Protein AF-0000000083254881 (afdb_homodimer)

Structure (mmCIF, N/CA/C/O backbone):
data_AF-0000000083254881-model_v1
#
loop_
_entity.id
_entity.type
_entity.pdbx_description
1 polymer 'Uncharacterized protein'
#
loop_
_atom_site.group_PDB
_atom_site.id
_atom_site.type_symbol
_atom_site.label_atom_id
_atom_site.label_alt_id
_atom_site.label_comp_id
_atom_site.label_asym_id
_atom_site.label_entity_id
_atom_site.label_seq_id
_atom_site.pdbx_PDB_ins_code
_atom_site.Cartn_x
_atom_site.Cartn_y
_atom_site.Cartn_z
_atom_site.occupancy
_atom_site.B_iso_or_equiv
_atom_site.auth_seq_id
_atom_site.auth_comp_id
_atom_site.auth_asym_id
_atom_s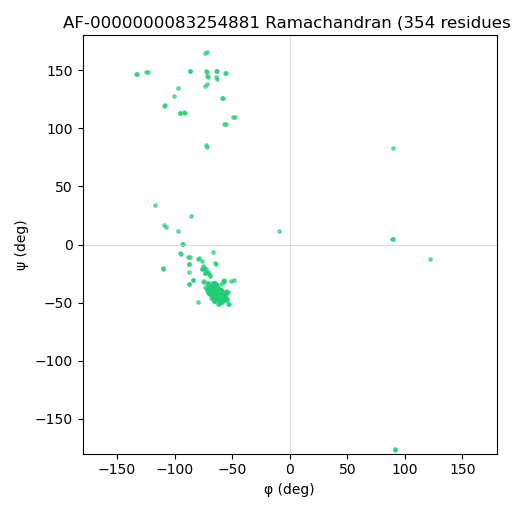ite.auth_atom_id
_atom_site.pdbx_PDB_model_num
ATOM 1 N N . MET A 1 1 ? -9.578 59.781 25.141 1 69.12 1 MET A N 1
ATOM 2 C CA . MET A 1 1 ? -9.172 58.781 26.141 1 69.12 1 MET A CA 1
ATOM 3 C C . MET A 1 1 ? -9.992 57.5 26 1 69.12 1 MET A C 1
ATOM 5 O O . MET A 1 1 ? -9.438 56.406 26 1 69.12 1 MET A O 1
ATOM 9 N N . LEU A 1 2 ? -11.266 57.531 25.703 1 78.88 2 LEU A N 1
ATOM 10 C CA . LEU A 1 2 ? -12.164 56.406 25.578 1 78.88 2 LEU A CA 1
ATOM 11 C C . LEU A 1 2 ? -11.867 55.594 24.312 1 78.88 2 LEU A C 1
ATOM 13 O O . LEU A 1 2 ? -11.828 54.375 24.344 1 78.88 2 LEU A O 1
ATOM 17 N N . VAL A 1 3 ? -11.539 56.344 23.328 1 82.06 3 VAL A N 1
ATOM 18 C CA . VAL A 1 3 ? -11.273 55.719 22.047 1 82.06 3 VAL A CA 1
ATOM 19 C C . VAL A 1 3 ? -9.984 54.906 22.125 1 82.06 3 VAL A C 1
ATOM 21 O O . VAL A 1 3 ? -9.922 53.75 21.641 1 82.06 3 VAL A O 1
ATOM 24 N N . LYS A 1 4 ? -9.141 55.438 22.844 1 81.81 4 LYS A N 1
ATOM 25 C CA . LYS A 1 4 ? -7.863 54.75 22.969 1 81.81 4 LYS A CA 1
ATOM 26 C C . LYS A 1 4 ? -8.023 53.469 23.781 1 81.81 4 LYS A C 1
ATOM 28 O O . LYS A 1 4 ? -7.43 52.438 23.438 1 81.81 4 LYS A O 1
ATOM 33 N N . LYS A 1 5 ? -8.836 53.469 24.781 1 85.38 5 LYS A N 1
ATOM 34 C CA . LYS A 1 5 ? -9.094 52.312 25.594 1 85.38 5 LYS A CA 1
ATOM 35 C C . LYS A 1 5 ? -9.828 51.219 24.797 1 85.38 5 LYS A C 1
ATOM 37 O O . LYS A 1 5 ? -9.547 50.031 24.938 1 85.38 5 LYS A O 1
ATOM 42 N N . GLN A 1 6 ? -10.641 51.625 23.969 1 87.25 6 GLN A N 1
ATOM 43 C CA . GLN A 1 6 ? -11.406 50.688 23.156 1 87.25 6 GLN A CA 1
ATOM 44 C C . GLN A 1 6 ? -10.508 49.969 22.141 1 87.25 6 GLN A C 1
ATOM 46 O O . GLN A 1 6 ? -10.648 48.75 21.922 1 87.25 6 GLN A O 1
ATOM 51 N N . VAL A 1 7 ? -9.648 50.719 21.625 1 83.62 7 VAL A N 1
ATOM 52 C CA . VAL A 1 7 ? -8.711 50.156 20.656 1 83.62 7 VAL A CA 1
ATOM 53 C C . VAL A 1 7 ? -7.824 49.125 21.359 1 83.62 7 VAL A C 1
ATOM 55 O O . VAL A 1 7 ? -7.539 48.062 20.797 1 83.62 7 VAL A O 1
ATOM 58 N N . GLN A 1 8 ? -7.426 49.375 22.562 1 84.25 8 GLN A N 1
ATOM 59 C CA . GLN A 1 8 ? -6.586 48.438 23.328 1 84.25 8 GLN A CA 1
ATOM 60 C C . GLN A 1 8 ? -7.336 47.156 23.656 1 84.25 8 GLN A C 1
ATOM 62 O O . GLN A 1 8 ? -6.773 46.062 23.562 1 84.25 8 GLN A O 1
ATOM 67 N N . ILE A 1 9 ? -8.516 47.344 24.031 1 88.25 9 ILE A N 1
ATOM 68 C CA . ILE A 1 9 ? -9.344 46.188 24.328 1 88.25 9 ILE A CA 1
ATOM 69 C C . ILE A 1 9 ? -9.516 45.312 23.078 1 88.25 9 ILE A C 1
ATOM 71 O O . ILE A 1 9 ? -9.414 44.094 23.125 1 88.25 9 ILE A O 1
ATOM 75 N N . LEU A 1 10 ? -9.75 45.938 21.969 1 87.88 10 LEU A N 1
ATOM 76 C CA . LEU A 1 10 ? -9.914 45.25 20.703 1 87.88 10 LEU A CA 1
ATOM 77 C C . LEU A 1 10 ? -8.641 44.5 20.328 1 87.88 10 LEU A C 1
ATOM 79 O O . LEU A 1 10 ? -8.695 43.375 19.859 1 87.88 10 LEU A O 1
ATOM 83 N N . LEU A 1 11 ? -7.527 45.125 20.562 1 86.44 11 LEU A N 1
ATOM 84 C CA . LEU A 1 11 ? -6.242 44.5 20.234 1 86.44 11 LEU A CA 1
ATOM 85 C C . LEU A 1 11 ? -6.016 43.281 21.094 1 86.44 11 LEU A C 1
ATOM 87 O O . LEU A 1 11 ? -5.512 42.25 20.594 1 86.44 11 LEU A O 1
ATOM 91 N N . VAL A 1 12 ? -6.422 43.375 22.312 1 86.94 12 VAL A N 1
ATOM 92 C CA . VAL A 1 12 ? -6.242 42.219 23.219 1 86.94 12 VAL A CA 1
ATOM 93 C C . VAL A 1 12 ? -7.137 41.062 22.781 1 86.94 12 VAL A C 1
ATOM 95 O O . VAL A 1 12 ? -6.723 39.906 22.812 1 86.94 12 VAL A O 1
ATOM 98 N N . ILE A 1 13 ? -8.266 41.406 22.344 1 88.62 13 ILE A N 1
ATOM 99 C CA . ILE A 1 13 ? -9.203 40.375 21.891 1 88.62 13 ILE A CA 1
ATOM 100 C C . ILE A 1 13 ? -8.672 39.719 20.609 1 88.62 13 ILE A C 1
ATOM 102 O O . ILE A 1 13 ? -8.656 38.5 20.516 1 88.62 13 ILE A O 1
ATOM 106 N N . VAL A 1 14 ? -8.227 40.531 19.703 1 87.5 14 VAL A N 1
ATOM 107 C CA . VAL A 1 14 ? -7.703 40.031 18.453 1 87.5 14 VAL A CA 1
ATOM 108 C C . VAL A 1 14 ? -6.469 39.156 18.719 1 87.5 14 VAL A C 1
ATOM 110 O O . VAL A 1 14 ? -6.297 38.125 18.109 1 87.5 14 VAL A O 1
ATOM 113 N N . LEU A 1 15 ? -5.703 39.594 19.656 1 88.06 15 LEU A N 1
ATOM 114 C CA . LEU A 1 15 ? -4.516 38.844 20.016 1 88.06 15 LEU A CA 1
ATOM 115 C C . LEU A 1 15 ? -4.902 37.5 20.625 1 88.06 15 LEU A C 1
ATOM 117 O O . LEU A 1 15 ? -4.328 36.438 20.266 1 88.06 15 LEU A O 1
ATOM 121 N N . SER A 1 16 ? -5.855 37.469 21.469 1 88.62 16 SER A N 1
ATOM 122 C CA . SER A 1 16 ? -6.293 36.25 22.125 1 88.62 16 SER A CA 1
ATOM 123 C C . SER A 1 16 ? -6.848 35.25 21.109 1 88.62 16 SER A C 1
ATOM 125 O O . SER A 1 16 ? -6.543 34.062 21.156 1 88.62 16 SER A O 1
ATOM 127 N N . VAL A 1 17 ? -7.617 35.75 20.203 1 88.12 17 VAL A N 1
ATOM 128 C CA . VAL A 1 17 ? -8.203 34.906 19.172 1 88.12 17 VAL A CA 1
ATOM 129 C C . VAL A 1 17 ? -7.098 34.344 18.266 1 88.12 17 VAL A C 1
ATOM 131 O O . VAL A 1 17 ? -7.098 33.156 17.938 1 88.12 17 VAL A O 1
ATOM 134 N N . SER A 1 18 ? -6.156 35.156 17.938 1 85.62 18 SER A N 1
ATOM 135 C CA . SER A 1 18 ? -5.051 34.719 17.078 1 85.62 18 SER A CA 1
ATOM 136 C C . SER A 1 18 ? -4.215 33.625 17.766 1 85.62 18 SER A C 1
ATOM 138 O O . SER A 1 18 ? -3.84 32.656 17.125 1 85.62 18 SER A O 1
ATOM 140 N N . VAL A 1 19 ? -4.02 33.875 19.016 1 85.81 19 VAL A N 1
ATOM 141 C CA . VAL A 1 19 ? -3.26 32.906 19.781 1 85.81 19 VAL A CA 1
ATOM 142 C C . VAL A 1 19 ? -4.039 31.578 19.844 1 85.81 19 VAL A C 1
ATOM 144 O O . VAL A 1 19 ? -3.465 30.5 19.703 1 85.81 19 VAL A O 1
ATOM 147 N N . GLY A 1 20 ? -5.305 31.688 20.047 1 89 20 GLY A N 1
ATOM 148 C CA . GLY A 1 20 ? -6.152 30.5 20.078 1 89 20 GLY A CA 1
ATOM 149 C C . GLY A 1 20 ? -6.129 29.734 18.766 1 89 20 GLY A C 1
ATOM 150 O O . GLY A 1 20 ? -6.008 28.5 18.766 1 89 20 GLY A O 1
ATOM 151 N N . ILE A 1 21 ? -6.176 30.422 17.625 1 89.06 21 ILE A N 1
ATOM 152 C CA . ILE A 1 21 ? -6.141 29.812 16.312 1 89.06 21 ILE A CA 1
ATOM 153 C C . ILE A 1 21 ? -4.785 29.141 16.078 1 89.06 21 ILE A C 1
ATOM 155 O O . ILE A 1 21 ? -4.711 28.031 15.555 1 89.06 21 ILE A O 1
ATOM 159 N N . CYS A 1 22 ? -3.734 29.781 16.562 1 87.69 22 CYS A N 1
ATOM 160 C CA . CYS A 1 22 ? -2.383 29.25 16.438 1 87.69 22 CYS A CA 1
ATOM 161 C C . CYS A 1 22 ? -2.23 27.938 17.188 1 87.69 22 CYS A C 1
ATOM 163 O O . CYS A 1 22 ? -1.698 26.953 16.656 1 87.69 22 CYS A O 1
ATOM 165 N N . ILE A 1 23 ? -2.74 27.953 18.344 1 89.5 23 ILE A N 1
ATOM 166 C CA . ILE A 1 23 ? -2.656 26.75 19.172 1 89.5 23 ILE A CA 1
ATOM 167 C C . ILE A 1 23 ? -3.459 25.625 18.531 1 89.5 23 ILE A C 1
ATOM 169 O O . ILE A 1 23 ? -2.984 24.484 18.438 1 89.5 23 ILE A O 1
ATOM 173 N N . TRP A 1 24 ? -4.621 25.969 18.016 1 92 24 TRP A N 1
ATOM 174 C CA . TRP A 1 24 ? -5.5 24.969 17.406 1 92 24 TRP A CA 1
ATOM 175 C C . TRP A 1 24 ? -4.871 24.391 16.141 1 92 24 TRP A C 1
ATOM 177 O O . TRP A 1 24 ? -4.852 23.188 15.945 1 92 24 TRP A O 1
ATOM 187 N N . GLN A 1 25 ? -4.301 25.234 15.352 1 90.88 25 GLN A N 1
ATOM 188 C CA . GLN A 1 25 ? -3.643 24.797 14.125 1 90.88 25 GLN A CA 1
ATOM 189 C C . GLN A 1 25 ? -2.404 23.953 14.438 1 90.88 25 GLN A C 1
ATOM 191 O O . GLN A 1 25 ? -2.121 22.984 13.742 1 90.88 25 GLN A O 1
ATOM 196 N N . GLY A 1 26 ? -1.739 24.375 15.445 1 89.75 26 GLY A N 1
ATOM 197 C CA . GLY A 1 26 ? -0.59 23.594 15.875 1 89.75 26 GLY A CA 1
ATOM 198 C C . GLY A 1 26 ? -0.957 22.188 16.328 1 89.75 26 GLY A C 1
ATOM 199 O O . GLY A 1 26 ? -0.281 21.234 15.969 1 89.75 26 GLY A O 1
ATOM 200 N N . TYR A 1 27 ? -2.053 22.172 17 1 92.25 27 TYR A N 1
ATOM 201 C CA . TYR A 1 27 ? -2.547 20.875 17.453 1 92.25 27 TYR A CA 1
ATOM 202 C C . TYR A 1 27 ? -2.959 20 16.266 1 92.25 27 TYR A C 1
ATOM 204 O O . TYR A 1 27 ? -2.613 18.828 16.219 1 92.25 27 TYR A O 1
ATOM 212 N N . GLN A 1 28 ? -3.703 20.562 15.32 1 92.12 28 GLN A N 1
ATOM 213 C CA . GLN A 1 28 ? -4.148 19.828 14.148 1 92.12 28 GLN A CA 1
ATOM 214 C C . GLN A 1 28 ? -2.959 19.297 13.344 1 92.12 28 GLN A C 1
ATOM 216 O O . GLN A 1 28 ? -2.975 18.172 12.859 1 92.12 28 GLN A O 1
ATOM 221 N N . LEU A 1 29 ? -1.986 20.062 13.219 1 91.75 29 LEU A N 1
ATOM 222 C CA . LEU A 1 29 ? -0.797 19.688 12.461 1 91.75 29 LEU A CA 1
ATOM 223 C C . LEU A 1 29 ? -0.068 18.531 13.125 1 91.75 29 LEU A C 1
ATOM 225 O O . LEU A 1 29 ? 0.287 17.547 12.469 1 91.75 29 LEU A O 1
ATOM 229 N N . ARG A 1 30 ? 0.084 18.656 14.438 1 92.88 30 ARG A N 1
ATOM 230 C CA . ARG A 1 30 ? 0.774 17.594 15.172 1 92.88 30 ARG A CA 1
ATOM 231 C C . ARG A 1 30 ? -0.027 16.297 15.148 1 92.88 30 ARG A C 1
ATOM 233 O O . ARG A 1 30 ? 0.543 15.211 15.016 1 92.88 30 ARG A O 1
ATOM 240 N N . ALA A 1 31 ? -1.297 16.422 15.242 1 92.44 31 ALA A N 1
ATOM 241 C CA . ALA A 1 31 ? -2.162 15.25 15.195 1 92.44 31 ALA A CA 1
ATOM 242 C C . ALA A 1 31 ? -2.08 14.555 13.836 1 92.44 31 ALA A C 1
ATOM 244 O O . ALA A 1 31 ? -1.998 13.328 13.766 1 92.44 31 ALA A O 1
ATOM 245 N N . LYS A 1 32 ? -2.096 15.305 12.852 1 92.88 32 LYS A N 1
ATOM 246 C CA . LYS A 1 32 ? -1.994 14.766 11.5 1 92.88 32 LYS A CA 1
ATOM 247 C C . LYS A 1 32 ? -0.641 14.094 11.281 1 92.88 32 LYS A C 1
ATOM 249 O O . LYS A 1 32 ? -0.568 13.008 10.695 1 92.88 32 LYS A O 1
ATOM 254 N N . GLU A 1 33 ? 0.381 14.68 11.742 1 92.25 33 GLU A N 1
ATOM 255 C CA . GLU A 1 33 ? 1.724 14.125 11.609 1 92.25 33 GLU A CA 1
ATOM 256 C C . GLU A 1 33 ? 1.845 12.797 12.359 1 92.25 33 GLU A C 1
ATOM 258 O O . GLU A 1 33 ? 2.482 11.859 11.867 1 92.25 33 GLU A O 1
ATOM 263 N N . LYS A 1 34 ? 1.25 12.805 13.484 1 92.56 34 LYS A N 1
ATOM 264 C CA . LYS A 1 34 ? 1.268 11.562 14.258 1 92.56 34 LYS A CA 1
ATOM 265 C C . LYS A 1 34 ? 0.556 10.438 13.516 1 92.56 34 LYS A C 1
ATOM 267 O O . LYS A 1 34 ? 1.053 9.312 13.461 1 92.56 34 LYS A O 1
ATOM 272 N N . LYS A 1 35 ? -0.574 10.742 12.953 1 92.69 35 LYS A N 1
ATOM 273 C CA . LYS A 1 35 ? -1.315 9.734 12.188 1 92.69 35 LYS A CA 1
ATOM 274 C C . LYS A 1 35 ? -0.521 9.273 10.977 1 92.69 35 LYS A C 1
ATOM 276 O O . LYS A 1 35 ? -0.489 8.078 10.672 1 92.69 35 LYS A O 1
ATOM 281 N N . ILE A 1 36 ? 0.068 10.188 10.328 1 94.25 36 ILE A N 1
ATOM 282 C CA . ILE A 1 36 ? 0.875 9.875 9.156 1 94.25 36 ILE A CA 1
ATOM 283 C C . ILE A 1 36 ? 2.041 8.977 9.555 1 94.25 36 ILE A C 1
ATOM 285 O O . ILE A 1 36 ? 2.326 7.98 8.875 1 94.25 36 ILE A O 1
ATOM 289 N N . SER A 1 37 ? 2.701 9.367 10.617 1 92.94 37 SER A N 1
ATOM 290 C CA . SER A 1 37 ? 3.834 8.578 11.094 1 92.94 37 SER A CA 1
ATOM 291 C C . SER A 1 37 ? 3.408 7.16 11.453 1 92.94 37 SER A C 1
ATOM 293 O O . SER A 1 37 ? 4.094 6.195 11.102 1 92.94 37 SER A O 1
ATOM 295 N N . GLN A 1 38 ? 2.359 7.008 12.094 1 92.06 38 GLN A N 1
ATOM 296 C CA . GLN A 1 38 ? 1.846 5.695 12.469 1 92.06 38 GLN A CA 1
ATOM 297 C C . GLN A 1 38 ? 1.484 4.871 11.234 1 92.06 38 GLN A C 1
ATOM 299 O O . GLN A 1 38 ? 1.823 3.691 11.148 1 92.06 38 GLN A O 1
ATOM 304 N N . TYR A 1 39 ? 0.806 5.488 10.32 1 94.62 39 TYR A N 1
ATOM 305 C CA . TYR A 1 39 ? 0.421 4.828 9.078 1 94.62 39 TYR A CA 1
ATOM 306 C C . TYR A 1 39 ? 1.647 4.344 8.312 1 94.62 39 TYR A C 1
ATOM 308 O O . TYR A 1 39 ? 1.7 3.191 7.875 1 94.62 39 TYR A O 1
ATOM 316 N N . THR A 1 40 ? 2.584 5.215 8.156 1 94.56 40 THR A N 1
ATOM 317 C CA . THR A 1 40 ? 3.781 4.875 7.398 1 94.56 40 THR A CA 1
ATOM 318 C C . THR A 1 40 ? 4.578 3.781 8.109 1 94.56 40 THR A C 1
ATOM 320 O O . THR A 1 40 ? 5.09 2.863 7.461 1 94.56 40 THR A O 1
ATOM 323 N N . SER A 1 41 ? 4.637 3.928 9.422 1 93.81 41 SER A N 1
ATOM 324 C CA . SER A 1 41 ? 5.305 2.889 10.195 1 93.81 41 SER A CA 1
ATOM 325 C C . SER A 1 41 ? 4.621 1.538 10.016 1 93.81 41 SER A C 1
ATOM 327 O O . SER A 1 41 ? 5.289 0.525 9.789 1 93.81 41 SER A O 1
ATOM 329 N N . GLN A 1 42 ? 3.355 1.514 10.047 1 93.31 42 GLN A N 1
ATOM 330 C CA . GLN A 1 42 ? 2.596 0.281 9.867 1 93.31 42 GLN A CA 1
ATOM 331 C C . GLN A 1 42 ? 2.803 -0.298 8.477 1 93.31 42 GLN A C 1
ATOM 333 O O . GLN A 1 42 ? 2.92 -1.515 8.312 1 93.31 42 GLN A O 1
ATOM 338 N N . THR A 1 43 ? 2.803 0.535 7.531 1 94.94 43 THR A N 1
ATOM 339 C CA . THR A 1 43 ? 3.029 0.118 6.152 1 94.94 43 THR A CA 1
ATOM 340 C C . THR A 1 43 ? 4.395 -0.548 6.008 1 94.94 43 THR A C 1
ATOM 342 O O . THR A 1 43 ? 4.504 -1.628 5.422 1 94.94 43 THR A O 1
ATOM 345 N N . MET A 1 44 ? 5.414 0.047 6.598 1 95.62 44 MET A N 1
ATOM 346 C CA . MET A 1 44 ? 6.758 -0.519 6.543 1 95.62 44 MET A CA 1
ATOM 347 C C . MET A 1 44 ? 6.84 -1.814 7.344 1 95.62 44 MET A C 1
ATOM 349 O O . MET A 1 44 ? 7.48 -2.775 6.918 1 95.62 44 MET A O 1
ATOM 353 N N . PHE A 1 45 ? 6.188 -1.832 8.438 1 94.81 45 PHE A N 1
ATOM 354 C CA . PHE A 1 45 ? 6.199 -3.025 9.281 1 94.81 45 PHE A CA 1
ATOM 355 C C . PHE A 1 45 ? 5.547 -4.199 8.555 1 94.81 45 PHE A C 1
ATOM 357 O O . PHE A 1 45 ? 5.988 -5.344 8.695 1 94.81 45 PHE A O 1
ATOM 364 N N . THR A 1 46 ? 4.523 -3.902 7.863 1 94.31 46 THR A N 1
ATOM 365 C CA . THR A 1 46 ? 3.881 -4.949 7.074 1 94.31 46 THR A CA 1
ATOM 366 C C . THR A 1 46 ? 4.859 -5.543 6.062 1 94.31 46 THR A C 1
ATOM 368 O O . THR A 1 46 ? 4.969 -6.766 5.941 1 94.31 46 THR A O 1
ATOM 371 N N . ALA A 1 47 ? 5.57 -4.672 5.344 1 96.06 47 ALA A N 1
ATOM 372 C CA . ALA A 1 47 ? 6.562 -5.137 4.379 1 96.06 47 ALA A CA 1
ATOM 373 C C . ALA A 1 47 ? 7.637 -5.98 5.062 1 96.06 47 ALA A C 1
ATOM 375 O O . ALA A 1 47 ? 8 -7.051 4.566 1 96.06 47 ALA A O 1
ATOM 376 N N . VAL A 1 48 ? 8.094 -5.551 6.211 1 96.19 48 VAL A N 1
ATOM 377 C CA . VAL A 1 48 ? 9.133 -6.254 6.957 1 96.19 48 VAL A CA 1
ATOM 378 C C . VAL A 1 48 ? 8.617 -7.621 7.398 1 96.19 48 VAL A C 1
ATOM 380 O O . VAL A 1 48 ? 9.312 -8.625 7.262 1 96.19 48 VAL A O 1
ATOM 383 N N . THR A 1 49 ? 7.395 -7.637 7.906 1 93.62 49 THR A N 1
ATOM 384 C CA . THR A 1 49 ? 6.793 -8.883 8.367 1 93.62 49 THR A CA 1
ATOM 385 C C . THR A 1 49 ? 6.637 -9.867 7.207 1 93.62 49 THR A C 1
ATOM 387 O O . THR A 1 49 ? 6.93 -11.055 7.355 1 93.62 49 THR A O 1
ATOM 390 N N . ARG A 1 50 ? 6.262 -9.398 6.125 1 94.62 50 ARG A N 1
ATOM 391 C CA . ARG A 1 50 ? 6.094 -10.25 4.953 1 94.62 50 ARG A CA 1
ATOM 392 C C . ARG A 1 50 ? 7.441 -10.75 4.445 1 94.62 50 ARG A C 1
ATOM 394 O O . ARG A 1 50 ? 7.566 -11.914 4.047 1 94.62 50 ARG A O 1
ATOM 401 N N . LEU A 1 51 ? 8.398 -9.875 4.41 1 95.62 51 LEU A N 1
ATOM 402 C CA . LEU A 1 51 ? 9.742 -10.297 4.035 1 95.62 51 LEU A CA 1
ATOM 403 C C . LEU A 1 51 ? 10.227 -11.43 4.93 1 95.62 51 LEU A C 1
ATOM 405 O O . LEU A 1 51 ? 10.719 -12.445 4.438 1 95.62 51 LEU A O 1
ATOM 409 N N . ASN A 1 52 ? 10.047 -11.234 6.145 1 92.88 52 ASN A N 1
ATOM 410 C CA . ASN A 1 52 ? 10.453 -12.273 7.082 1 92.88 52 ASN A CA 1
ATOM 411 C C . ASN A 1 52 ? 9.648 -13.555 6.875 1 92.88 52 ASN A C 1
ATOM 413 O O . ASN A 1 52 ? 10.18 -14.656 7.02 1 92.88 52 ASN A O 1
ATOM 417 N N . GLY A 1 53 ? 8.359 -13.367 6.586 1 89.62 53 GLY A N 1
ATOM 418 C CA . GLY A 1 53 ? 7.539 -14.516 6.25 1 89.62 53 GLY A CA 1
ATOM 419 C C . GLY A 1 53 ? 8.047 -15.281 5.043 1 89.62 53 GLY A C 1
ATOM 420 O O . GLY A 1 53 ? 8.055 -16.516 5.035 1 89.62 53 GLY A O 1
ATOM 421 N N . VAL A 1 54 ? 8.453 -14.562 4.031 1 90.94 54 VAL A N 1
ATOM 422 C CA . VAL A 1 54 ? 9.016 -15.18 2.834 1 90.94 54 VAL A CA 1
ATOM 423 C C . VAL A 1 54 ? 10.258 -15.992 3.209 1 90.94 54 VAL A C 1
ATOM 425 O O . VAL A 1 54 ? 10.398 -17.141 2.799 1 90.94 54 VAL A O 1
ATOM 428 N N . GLY A 1 55 ? 11.164 -15.383 3.959 1 89.25 55 GLY A N 1
ATOM 429 C CA . GLY A 1 55 ? 12.359 -16.094 4.398 1 89.25 55 GLY A CA 1
ATOM 430 C C . GLY A 1 55 ? 12.055 -17.391 5.133 1 89.25 55 GLY A C 1
ATOM 431 O O . GLY A 1 55 ? 12.633 -18.422 4.828 1 89.25 55 GLY A O 1
ATOM 432 N N . THR A 1 56 ? 11.055 -17.359 5.98 1 85.94 56 THR A N 1
ATOM 433 C CA . THR A 1 56 ? 10.664 -18.516 6.766 1 85.94 56 THR A CA 1
ATOM 434 C C . THR A 1 56 ? 10.016 -19.578 5.879 1 85.94 56 THR A C 1
ATOM 436 O O . THR A 1 56 ? 10.281 -20.781 6.031 1 85.94 56 THR A O 1
ATOM 439 N N . ALA A 1 57 ? 9.195 -19.094 5 1 84.06 57 ALA A N 1
ATOM 440 C CA . ALA A 1 57 ? 8.516 -20.016 4.094 1 84.06 57 ALA A CA 1
ATOM 441 C C . ALA A 1 57 ? 9.516 -20.75 3.209 1 84.06 57 ALA A C 1
ATOM 443 O O . ALA A 1 57 ? 9.406 -21.969 3.016 1 84.06 57 ALA A O 1
ATOM 444 N N . ILE A 1 58 ? 10.492 -20.078 2.701 1 84.81 58 ILE A N 1
ATOM 445 C CA . ILE A 1 58 ? 11.508 -20.672 1.837 1 84.81 58 ILE A CA 1
ATOM 446 C C . ILE A 1 58 ? 12.336 -21.672 2.633 1 84.81 58 ILE A C 1
ATOM 448 O O . ILE A 1 58 ? 12.656 -22.75 2.135 1 84.81 58 ILE A O 1
ATOM 452 N N . ASP A 1 59 ? 12.672 -21.359 3.82 1 80.12 59 ASP A N 1
ATOM 453 C CA . ASP A 1 59 ? 13.469 -22.234 4.676 1 80.12 59 ASP A CA 1
ATOM 454 C C . ASP A 1 59 ? 12.719 -23.531 4.969 1 80.12 59 ASP A C 1
ATOM 456 O O . ASP A 1 59 ? 13.328 -24.609 5.035 1 80.12 59 ASP A O 1
ATOM 460 N N . SER A 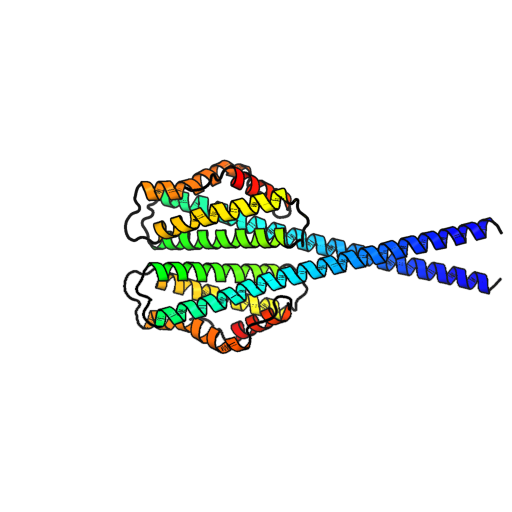1 60 ? 11.453 -23.438 5.102 1 74.81 60 SER A N 1
ATOM 461 C CA . SER A 1 60 ? 10.656 -24.625 5.363 1 74.81 60 SER A CA 1
ATOM 462 C C . SER A 1 60 ? 10.602 -25.531 4.137 1 74.81 60 SER A C 1
ATOM 464 O O . SER A 1 60 ? 10.57 -26.766 4.266 1 74.81 60 SER A O 1
ATOM 466 N N . VAL A 1 61 ? 10.617 -24.922 3.043 1 65.38 61 VAL A N 1
ATOM 467 C CA . VAL A 1 61 ? 10.625 -25.672 1.785 1 65.38 61 VAL A CA 1
ATOM 468 C C . VAL A 1 61 ? 11.906 -26.5 1.682 1 65.38 61 VAL A C 1
ATOM 470 O O . VAL A 1 61 ? 11.867 -27.656 1.284 1 65.38 61 VAL A O 1
ATOM 473 N N . ASN A 1 62 ? 12.906 -25.891 1.99 1 63.78 62 ASN A N 1
ATOM 474 C CA . ASN A 1 62 ? 14.188 -26.578 1.928 1 63.78 62 ASN A CA 1
ATOM 475 C C . ASN A 1 62 ? 14.195 -27.828 2.799 1 63.78 62 ASN A C 1
ATOM 477 O O . ASN A 1 62 ? 14.898 -28.797 2.496 1 63.78 62 ASN A O 1
ATOM 481 N N . LYS A 1 63 ? 13.477 -27.797 3.812 1 64.31 63 LYS A N 1
ATOM 482 C CA . LYS A 1 63 ? 13.461 -28.906 4.762 1 64.31 63 LYS A CA 1
ATOM 483 C C . LYS A 1 63 ? 12.469 -29.984 4.336 1 64.31 63 LYS A C 1
ATOM 485 O O . LYS A 1 63 ? 12.07 -30.828 5.145 1 64.31 63 LYS A O 1
ATOM 490 N N . ASN A 1 64 ? 12.078 -30.172 3.074 1 59.09 64 ASN A N 1
ATOM 491 C CA . ASN A 1 64 ? 11.414 -31.344 2.525 1 59.09 64 ASN A CA 1
ATOM 492 C C . ASN A 1 64 ? 10.07 -30.984 1.89 1 59.09 64 ASN A C 1
ATOM 494 O O . ASN A 1 64 ? 9.375 -31.844 1.366 1 59.09 64 ASN A O 1
ATOM 498 N N . LYS A 1 65 ? 9.547 -29.875 2.068 1 56.19 65 LYS A N 1
ATOM 499 C CA . LYS A 1 65 ? 8.117 -29.75 1.799 1 56.19 65 LYS A CA 1
ATOM 500 C C . LYS A 1 65 ? 7.867 -29.188 0.406 1 56.19 65 LYS A C 1
ATOM 502 O O . LYS A 1 65 ? 6.75 -28.766 0.091 1 56.19 65 LYS A O 1
ATOM 507 N N . TRP A 1 66 ? 8.914 -29.078 -0.544 1 55.75 66 TRP A N 1
ATOM 508 C CA . TRP A 1 66 ? 8.594 -28.391 -1.79 1 55.75 66 TRP A CA 1
ATOM 509 C C . TRP A 1 66 ? 7.59 -29.188 -2.609 1 55.75 66 TRP A C 1
ATOM 511 O O . TRP A 1 66 ? 7.332 -28.875 -3.773 1 55.75 66 TRP A O 1
ATOM 521 N N . VAL A 1 67 ? 7.406 -30.219 -2.09 1 60.16 67 VAL A N 1
ATOM 522 C CA . VAL A 1 67 ? 6.852 -31.125 -3.088 1 60.16 67 VAL A CA 1
ATOM 523 C C . VAL A 1 67 ? 5.379 -30.797 -3.32 1 60.16 67 VAL A C 1
ATOM 525 O O . VAL A 1 67 ? 4.863 -30.984 -4.426 1 60.16 67 VAL A O 1
ATOM 528 N N . GLY A 1 68 ? 4.844 -30.047 -2.457 1 69.69 68 GLY A N 1
ATOM 529 C CA . GLY A 1 68 ? 3.422 -29.969 -2.744 1 69.69 68 GLY A CA 1
ATOM 530 C C . GLY A 1 68 ? 3.033 -28.688 -3.475 1 69.69 68 GLY A C 1
ATOM 531 O O . GLY A 1 68 ? 3.561 -27.609 -3.182 1 69.69 68 GLY A O 1
ATOM 532 N N . GLN A 1 69 ? 2.361 -28.812 -4.531 1 72.94 69 GLN A N 1
ATOM 533 C CA . GLN A 1 69 ? 1.862 -27.719 -5.371 1 72.94 69 GLN A CA 1
ATOM 534 C C . GLN A 1 69 ? 1.165 -26.656 -4.531 1 72.94 69 GLN A C 1
ATOM 536 O O . GLN A 1 69 ? 1.298 -25.469 -4.801 1 72.94 69 GLN A O 1
ATOM 541 N N . ASP A 1 70 ? 0.596 -27.094 -3.471 1 74.38 70 ASP A N 1
ATOM 542 C CA . ASP A 1 70 ? -0.138 -26.156 -2.623 1 74.38 70 ASP A CA 1
ATOM 543 C C . ASP A 1 70 ? 0.814 -25.219 -1.888 1 74.38 70 ASP A C 1
ATOM 545 O O . ASP A 1 70 ? 0.541 -24.031 -1.763 1 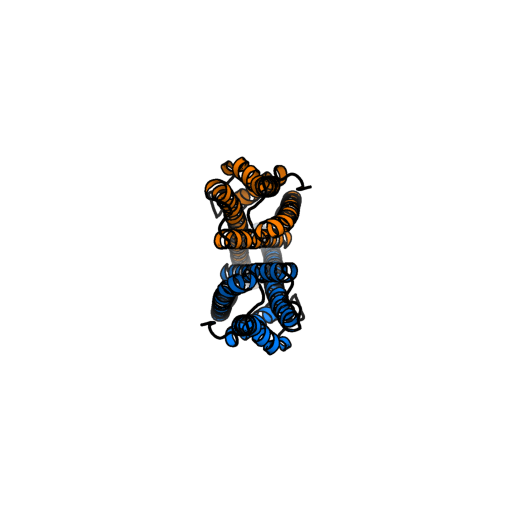74.38 70 ASP A O 1
ATOM 549 N N . TYR A 1 71 ? 1.796 -25.812 -1.499 1 79.62 71 TYR A N 1
ATOM 550 C CA . TYR A 1 71 ? 2.768 -25 -0.773 1 79.62 71 TYR A CA 1
ATOM 551 C C . TYR A 1 71 ? 3.453 -24 -1.705 1 79.62 71 TYR A C 1
ATOM 553 O O . TYR A 1 71 ? 3.658 -22.844 -1.343 1 79.62 71 TYR A O 1
ATOM 561 N N . ARG A 1 72 ? 3.771 -24.406 -2.895 1 81.69 72 ARG A N 1
ATOM 562 C CA . ARG A 1 72 ? 4.426 -23.531 -3.861 1 81.69 72 ARG A CA 1
ATOM 563 C C . ARG A 1 72 ? 3.521 -22.359 -4.246 1 81.69 72 ARG A C 1
ATOM 565 O O . ARG A 1 72 ? 3.984 -21.234 -4.383 1 81.69 72 ARG A O 1
AT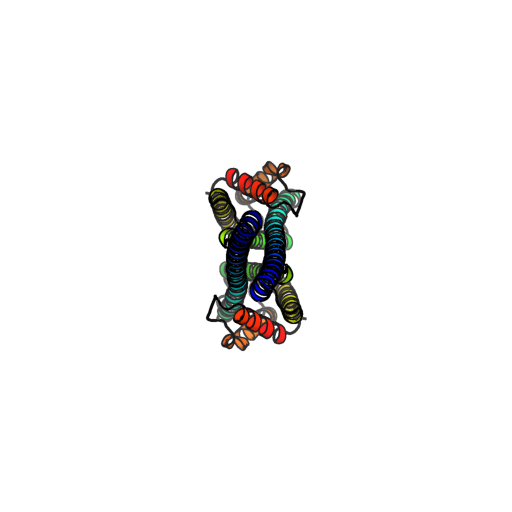OM 572 N N . LEU A 1 73 ? 2.328 -22.672 -4.305 1 81.62 73 LEU A N 1
ATOM 573 C CA . LEU A 1 73 ? 1.356 -21.641 -4.621 1 81.62 73 LEU A CA 1
ATOM 574 C C . LEU A 1 73 ? 1.277 -20.609 -3.5 1 81.62 73 LEU A C 1
ATOM 576 O O . LEU A 1 73 ? 1.23 -19.406 -3.758 1 81.62 73 LEU A O 1
ATOM 580 N N . SER A 1 74 ? 1.236 -21.094 -2.314 1 82.25 74 SER A N 1
ATOM 581 C CA . SER A 1 74 ? 1.208 -20.188 -1.163 1 82.25 74 SER A CA 1
ATOM 582 C C . SER A 1 74 ? 2.445 -19.297 -1.125 1 82.25 74 SER A C 1
ATOM 584 O O . SER A 1 74 ? 2.348 -18.109 -0.854 1 82.25 74 SER A O 1
ATOM 586 N N . MET A 1 75 ? 3.508 -19.891 -1.452 1 86.44 75 MET A N 1
ATOM 587 C CA . MET A 1 75 ? 4.758 -19.141 -1.469 1 86.44 75 MET A CA 1
ATOM 588 C C . MET A 1 75 ? 4.738 -18.078 -2.566 1 86.44 75 MET A C 1
ATOM 590 O O . MET A 1 75 ? 5.199 -16.953 -2.361 1 86.44 75 MET A O 1
ATOM 594 N N . LEU A 1 76 ? 4.25 -18.453 -3.678 1 87.38 76 LEU A N 1
ATOM 595 C CA . LEU A 1 76 ? 4.129 -17.516 -4.785 1 87.38 76 LEU A CA 1
ATOM 596 C C . LEU A 1 76 ? 3.27 -16.328 -4.391 1 87.38 76 LEU A C 1
ATOM 598 O O . LEU A 1 76 ? 3.641 -15.172 -4.648 1 87.38 76 LEU A O 1
ATOM 602 N N . ASN A 1 77 ? 2.236 -16.609 -3.756 1 86.44 77 ASN A N 1
ATOM 603 C CA . ASN A 1 77 ? 1.338 -15.562 -3.303 1 86.44 77 ASN A CA 1
ATOM 604 C C . ASN A 1 77 ? 2.008 -14.656 -2.273 1 86.44 77 ASN A C 1
ATOM 606 O O . ASN A 1 77 ? 1.934 -13.43 -2.375 1 86.44 77 ASN A O 1
ATOM 610 N N . TRP A 1 78 ? 2.68 -15.289 -1.426 1 87.56 78 TRP A N 1
ATOM 611 C CA . TRP A 1 78 ? 3.35 -14.547 -0.363 1 87.56 78 TRP A CA 1
ATOM 612 C C . TRP A 1 78 ? 4.426 -13.633 -0.933 1 87.56 78 TRP A C 1
ATOM 614 O O . TRP A 1 78 ? 4.57 -12.484 -0.499 1 87.56 78 TRP A O 1
ATOM 624 N N . GLN A 1 79 ? 5.125 -14.117 -1.849 1 92.56 79 GLN A N 1
ATOM 625 C CA . GLN A 1 79 ? 6.207 -13.32 -2.42 1 92.56 79 GLN A CA 1
ATOM 626 C C . GLN A 1 79 ? 5.656 -12.141 -3.217 1 92.56 79 GLN A C 1
ATOM 628 O O . GLN A 1 79 ? 6.238 -11.055 -3.209 1 92.56 79 GLN A O 1
ATOM 633 N N . THR A 1 80 ? 4.582 -12.383 -3.893 1 93.38 80 THR A N 1
ATOM 634 C CA . THR A 1 80 ? 3.959 -11.312 -4.652 1 93.38 80 THR A CA 1
ATOM 635 C C . THR A 1 80 ? 3.375 -10.258 -3.719 1 93.38 80 THR A C 1
ATOM 637 O O . THR A 1 80 ? 3.52 -9.055 -3.959 1 93.38 80 THR A O 1
ATOM 640 N N . MET A 1 81 ? 2.791 -10.695 -2.654 1 93.88 81 MET A N 1
ATOM 641 C CA . MET A 1 81 ? 2.277 -9.766 -1.652 1 93.88 81 MET A CA 1
ATOM 642 C C . MET A 1 81 ? 3.408 -8.938 -1.052 1 93.88 81 MET A C 1
ATOM 644 O O . MET A 1 81 ? 3.232 -7.75 -0.78 1 93.88 81 MET A O 1
ATOM 648 N N . THR A 1 82 ? 4.473 -9.609 -0.86 1 96.31 82 THR A N 1
ATOM 649 C CA . THR A 1 82 ? 5.629 -8.914 -0.306 1 96.31 82 THR A CA 1
ATOM 650 C C . THR A 1 82 ? 6.129 -7.84 -1.27 1 96.31 82 THR A C 1
ATOM 652 O O . THR A 1 82 ? 6.426 -6.715 -0.858 1 96.31 82 THR A O 1
ATOM 655 N N . LEU A 1 83 ? 6.211 -8.164 -2.514 1 96.56 83 LEU A N 1
ATOM 656 C CA . LEU A 1 83 ? 6.613 -7.191 -3.527 1 96.56 83 LEU A CA 1
ATOM 657 C C . LEU A 1 83 ? 5.703 -5.969 -3.498 1 96.56 83 LEU A C 1
ATOM 659 O O . LEU A 1 83 ? 6.188 -4.832 -3.506 1 96.56 83 LEU A O 1
ATOM 663 N N . GLU A 1 84 ? 4.477 -6.188 -3.354 1 95.75 84 GLU A N 1
ATOM 664 C CA . GLU A 1 84 ? 3.51 -5.094 -3.342 1 95.75 84 GLU A CA 1
ATOM 665 C C . GLU A 1 84 ? 3.617 -4.277 -2.057 1 95.75 84 GLU A C 1
ATOM 667 O O . GLU A 1 84 ? 3.434 -3.057 -2.072 1 95.75 84 GLU A O 1
ATOM 672 N N . SER A 1 85 ? 3.838 -4.969 -1.015 1 96.12 85 SER A N 1
ATOM 673 C CA . SER A 1 85 ? 4.008 -4.246 0.243 1 96.12 85 SER A CA 1
ATOM 674 C C . SER A 1 85 ? 5.242 -3.354 0.203 1 96.12 85 SER A C 1
ATOM 676 O O . SER A 1 85 ? 5.238 -2.252 0.757 1 96.12 85 SER A O 1
ATOM 678 N N . LEU A 1 86 ? 6.262 -3.838 -0.393 1 97.31 86 LEU A N 1
ATOM 679 C CA . LEU A 1 86 ? 7.453 -3.016 -0.575 1 97.31 86 LEU A CA 1
ATOM 680 C C . LEU A 1 86 ? 7.156 -1.818 -1.47 1 97.31 86 LEU A C 1
ATOM 682 O O . LEU A 1 86 ? 7.609 -0.705 -1.194 1 97.31 86 LEU A O 1
ATOM 686 N N . GLN A 1 87 ? 6.406 -2.041 -2.484 1 96 87 GLN A N 1
ATOM 687 C CA . GLN A 1 87 ? 6.008 -0.952 -3.369 1 96 87 GLN A CA 1
ATOM 688 C C . GLN A 1 87 ? 5.18 0.089 -2.621 1 96 87 GLN A C 1
ATOM 690 O O . GLN A 1 87 ? 5.367 1.292 -2.809 1 96 87 GLN A O 1
ATOM 695 N N . SER A 1 88 ? 4.262 -0.413 -1.823 1 95.44 88 SER A N 1
ATOM 696 C CA . SER A 1 88 ? 3.443 0.488 -1.018 1 95.44 88 SER A CA 1
ATOM 697 C C . SER A 1 88 ? 4.305 1.312 -0.066 1 95.44 88 SER A C 1
ATOM 699 O O . SER A 1 88 ? 4.051 2.502 0.137 1 95.44 88 SER A O 1
ATOM 701 N N . THR A 1 89 ? 5.238 0.7 0.499 1 96.5 89 THR A N 1
ATOM 702 C CA . THR A 1 89 ? 6.18 1.387 1.375 1 96.5 89 THR A CA 1
ATOM 703 C C . THR A 1 89 ? 6.934 2.473 0.614 1 96.5 89 THR A C 1
ATOM 705 O O . THR A 1 89 ? 6.984 3.625 1.052 1 96.5 89 THR A O 1
ATOM 708 N N . LEU A 1 90 ? 7.438 2.08 -0.496 1 97.06 90 LEU A N 1
ATOM 709 C CA . LEU A 1 90 ? 8.188 3.025 -1.318 1 97.06 90 LEU A CA 1
ATOM 710 C C . LEU A 1 90 ? 7.305 4.195 -1.741 1 97.06 90 LEU A C 1
ATOM 712 O O . LEU A 1 90 ? 7.73 5.352 -1.684 1 97.06 90 LEU A O 1
ATOM 716 N N . SER A 1 91 ? 6.121 3.932 -2.096 1 95.25 91 SER A N 1
ATOM 717 C CA . SER A 1 91 ? 5.172 4.965 -2.502 1 95.25 91 SER A CA 1
ATOM 718 C C . SER A 1 91 ? 4.883 5.93 -1.359 1 95.25 91 SER A C 1
ATOM 720 O O . SER A 1 91 ? 4.863 7.148 -1.559 1 95.25 91 SER A O 1
ATOM 722 N N . ALA A 1 92 ? 4.699 5.379 -0.179 1 95.31 92 ALA A N 1
ATOM 723 C CA . ALA A 1 92 ? 4.438 6.227 0.981 1 95.31 92 ALA A CA 1
ATOM 724 C C . ALA A 1 92 ? 5.637 7.117 1.296 1 95.31 92 ALA A C 1
ATOM 726 O O . ALA A 1 92 ? 5.48 8.32 1.527 1 95.31 92 ALA A O 1
ATOM 727 N N . LEU A 1 93 ? 6.77 6.602 1.193 1 95.62 93 LEU A N 1
ATOM 728 C CA . LEU A 1 93 ? 7.98 7.332 1.558 1 95.62 93 LEU A CA 1
ATOM 729 C C . LEU A 1 93 ? 8.328 8.375 0.502 1 95.62 93 LEU A C 1
ATOM 731 O O . LEU A 1 93 ? 8.836 9.445 0.829 1 95.62 93 LEU A O 1
ATOM 735 N N . SER A 1 94 ? 7.996 8.039 -0.729 1 95.44 94 SER A N 1
ATOM 736 C CA . SER A 1 94 ? 8.359 8.938 -1.825 1 95.44 94 SER A CA 1
ATOM 737 C C . SER A 1 94 ? 7.293 10.008 -2.039 1 95.44 94 SER A C 1
ATOM 739 O O . SER A 1 94 ? 7.512 10.969 -2.781 1 95.44 94 SER A O 1
ATOM 741 N N . SER A 1 95 ? 6.121 9.867 -1.396 1 92.88 95 SER A N 1
ATOM 742 C CA . SER A 1 95 ? 4.988 10.766 -1.617 1 92.88 95 SER A CA 1
ATOM 743 C C . SER A 1 95 ? 5.223 12.125 -0.967 1 92.88 95 SER A C 1
ATOM 745 O O . SER A 1 95 ? 4.551 13.102 -1.301 1 92.88 95 SER A O 1
ATOM 747 N N . GLY A 1 96 ? 6.113 12.164 0.101 1 91.5 96 GLY A N 1
ATOM 748 C CA . GLY A 1 96 ? 6.383 13.398 0.822 1 91.5 96 GLY A CA 1
ATOM 749 C C . GLY A 1 96 ? 5.434 13.625 1.985 1 91.5 96 GLY A C 1
ATOM 750 O O . GLY A 1 96 ? 5.488 14.672 2.637 1 91.5 96 GLY A O 1
ATOM 751 N N . ILE A 1 97 ? 4.578 12.641 2.244 1 92.69 97 ILE A N 1
ATOM 752 C CA . ILE A 1 97 ? 3.676 12.828 3.373 1 92.69 97 ILE A CA 1
ATOM 753 C C . ILE A 1 97 ? 4.457 12.742 4.68 1 92.69 97 ILE A C 1
ATOM 755 O O . ILE A 1 97 ? 4.031 13.273 5.707 1 92.69 97 ILE A O 1
ATOM 759 N N . ILE A 1 98 ? 5.527 12.055 4.555 1 90.62 98 ILE A N 1
ATOM 760 C CA . ILE A 1 98 ? 6.492 12.055 5.652 1 90.62 98 ILE A CA 1
ATOM 761 C C . ILE A 1 98 ? 7.855 12.516 5.141 1 90.62 98 ILE A C 1
ATOM 763 O O . ILE A 1 98 ? 8.211 12.266 3.986 1 90.62 98 ILE A O 1
ATOM 767 N N . GLU A 1 99 ? 8.5 13.117 5.977 1 88.69 99 GLU A N 1
ATOM 768 C CA . GLU A 1 99 ? 9.82 13.602 5.582 1 88.69 99 GLU A CA 1
ATOM 769 C C . GLU A 1 99 ? 10.914 12.617 5.992 1 88.69 99 GLU A C 1
ATOM 771 O O . GLU A 1 99 ? 11.18 12.445 7.184 1 88.69 99 GLU A O 1
ATOM 776 N N . ILE A 1 100 ? 11.484 12.07 4.988 1 91.56 100 ILE A N 1
ATOM 777 C CA . ILE A 1 100 ? 12.609 11.164 5.195 1 91.56 100 ILE A CA 1
ATOM 778 C C . ILE A 1 100 ? 13.75 11.531 4.246 1 91.56 100 ILE A C 1
ATOM 780 O O . ILE A 1 100 ? 13.508 12.016 3.139 1 91.56 100 ILE A O 1
ATOM 784 N N . PRO A 1 101 ? 14.977 11.328 4.707 1 94.12 101 PRO A N 1
ATOM 785 C CA . PRO A 1 101 ? 16.125 11.633 3.838 1 94.12 101 PRO A CA 1
ATOM 786 C C . PRO A 1 101 ? 16.047 10.891 2.504 1 94.12 101 PRO A C 1
ATOM 788 O O . PRO A 1 101 ? 15.633 9.727 2.457 1 94.12 101 PRO A O 1
ATOM 791 N N . ASN A 1 102 ? 16.547 11.484 1.448 1 94.94 102 ASN A N 1
ATOM 792 C CA . ASN A 1 102 ? 16.516 10.922 0.103 1 94.94 102 ASN A CA 1
ATOM 793 C C . ASN A 1 102 ? 17.328 9.641 0.014 1 94.94 102 ASN A C 1
ATOM 795 O O . ASN A 1 102 ? 16.984 8.727 -0.741 1 94.94 102 ASN A O 1
ATOM 799 N N . GLU A 1 103 ? 18.391 9.602 0.748 1 94.94 103 GLU A N 1
ATOM 800 C CA . GLU A 1 103 ? 19.25 8.414 0.748 1 94.94 103 GLU A CA 1
ATOM 801 C C . GLU A 1 103 ? 18.484 7.18 1.21 1 94.94 103 GLU A C 1
ATOM 803 O O . GLU A 1 103 ? 18.672 6.086 0.679 1 94.94 103 GLU A O 1
ATOM 808 N N . GLN A 1 104 ? 17.656 7.344 2.15 1 95 104 GLN A N 1
ATOM 809 C CA . GLN A 1 104 ? 16.844 6.238 2.652 1 95 104 GLN A CA 1
ATOM 810 C C . GLN A 1 104 ? 15.797 5.805 1.623 1 95 104 GLN A C 1
ATOM 812 O O . GLN A 1 104 ? 15.594 4.609 1.407 1 95 104 GLN A O 1
ATOM 817 N N . ILE A 1 105 ? 15.195 6.809 0.922 1 96.56 105 ILE A N 1
ATOM 818 C CA . ILE A 1 105 ? 14.234 6.512 -0.132 1 96.56 105 ILE A CA 1
ATOM 819 C C . ILE A 1 105 ? 14.914 5.734 -1.253 1 96.56 105 ILE A C 1
ATOM 821 O O . ILE A 1 105 ? 14.375 4.746 -1.754 1 96.56 105 ILE A O 1
ATOM 825 N N . GLN A 1 106 ? 16.078 6.117 -1.588 1 96.62 106 GLN A N 1
ATOM 826 C CA . GLN A 1 106 ? 16.828 5.461 -2.656 1 96.62 106 GLN A CA 1
ATOM 827 C C . GLN A 1 106 ? 17.188 4.027 -2.279 1 96.62 106 GLN A C 1
ATOM 829 O O . GLN A 1 106 ? 17.047 3.111 -3.096 1 96.62 106 GLN A O 1
ATOM 834 N N . SER A 1 107 ? 17.641 3.887 -1.096 1 96.19 107 SER A N 1
ATOM 835 C CA . SER A 1 107 ? 17.984 2.545 -0.63 1 96.19 107 SER A CA 1
ATOM 836 C C . SER A 1 107 ? 16.781 1.616 -0.691 1 96.19 107 SER A C 1
ATOM 838 O O . SER A 1 107 ? 16.891 0.47 -1.131 1 96.19 107 SER A O 1
ATOM 840 N N . ILE A 1 108 ? 15.656 2.084 -0.301 1 96.12 108 ILE A N 1
ATOM 841 C CA . ILE A 1 108 ? 14.453 1.268 -0.295 1 96.12 108 ILE A CA 1
ATOM 842 C C . ILE A 1 108 ? 13.977 1.035 -1.729 1 96.12 108 ILE A C 1
ATOM 844 O O . ILE A 1 108 ? 13.477 -0.042 -2.055 1 96.12 108 ILE A O 1
ATOM 848 N N . SER A 1 109 ? 14.188 2.016 -2.574 1 97.06 109 SER A N 1
ATOM 849 C CA . SER A 1 109 ? 13.922 1.846 -3.998 1 97.06 109 SER A CA 1
ATOM 850 C C . SER A 1 109 ? 14.797 0.757 -4.605 1 97.06 109 SER A C 1
ATOM 852 O O . SER A 1 109 ? 14.312 -0.094 -5.352 1 97.06 109 SER A O 1
ATOM 854 N N . ASP A 1 110 ? 16.047 0.796 -4.262 1 96.38 110 ASP A N 1
ATOM 855 C CA . ASP A 1 110 ? 16.984 -0.227 -4.73 1 96.38 110 ASP A CA 1
ATOM 856 C C . ASP A 1 110 ? 16.578 -1.61 -4.23 1 96.38 110 ASP A C 1
ATOM 858 O O . ASP A 1 110 ? 16.625 -2.588 -4.977 1 96.38 110 ASP A O 1
ATOM 862 N N . LEU A 1 111 ? 16.188 -1.662 -3.002 1 96.81 111 LEU A N 1
ATOM 863 C CA . LEU A 1 111 ? 15.727 -2.92 -2.426 1 96.81 111 LEU A CA 1
ATOM 864 C C . LEU A 1 111 ? 14.523 -3.459 -3.189 1 96.81 111 LEU A C 1
ATOM 866 O O . LEU A 1 111 ? 14.461 -4.652 -3.496 1 96.81 111 LEU A O 1
ATOM 870 N N . TYR A 1 112 ? 13.562 -2.609 -3.441 1 96.94 112 TYR A N 1
ATOM 871 C CA . TYR A 1 112 ? 12.391 -3.004 -4.211 1 96.94 112 TYR A CA 1
ATOM 872 C C . TYR A 1 112 ? 12.797 -3.602 -5.555 1 96.94 112 TYR A C 1
ATOM 874 O O . TYR A 1 112 ? 12.266 -4.641 -5.961 1 96.94 112 TYR A O 1
ATOM 882 N N . TYR A 1 113 ? 13.68 -2.914 -6.188 1 96.25 113 TYR A N 1
ATOM 883 C CA . TYR A 1 113 ? 14.125 -3.385 -7.492 1 96.25 113 TYR A CA 1
ATOM 884 C C . TYR A 1 113 ? 14.797 -4.746 -7.375 1 96.25 113 TYR A C 1
ATOM 886 O O . TYR A 1 113 ? 14.469 -5.676 -8.117 1 96.25 113 TYR A O 1
ATOM 894 N N . LYS A 1 114 ? 15.742 -4.867 -6.492 1 95.75 114 LYS A N 1
ATOM 895 C CA . LYS A 1 114 ? 16.453 -6.125 -6.289 1 95.75 114 LYS A CA 1
ATOM 896 C C . LYS A 1 114 ? 15.477 -7.258 -5.973 1 95.75 114 LYS A C 1
ATOM 898 O O . LYS A 1 114 ? 15.594 -8.359 -6.523 1 95.75 114 LYS A O 1
ATOM 903 N N . TYR A 1 115 ? 14.539 -6.984 -5.078 1 96.12 115 TYR A N 1
ATOM 904 C CA . TYR A 1 115 ? 13.539 -7.992 -4.738 1 96.12 115 TYR A CA 1
ATOM 905 C C . TYR A 1 115 ? 12.695 -8.352 -5.949 1 96.12 115 TYR A C 1
ATOM 907 O O . TYR A 1 115 ? 12.352 -9.516 -6.152 1 96.12 115 TYR A O 1
ATOM 915 N N . SER A 1 116 ? 12.328 -7.312 -6.711 1 94.94 116 SER A N 1
ATOM 916 C CA . SER A 1 116 ? 11.5 -7.555 -7.891 1 94.94 116 SER A CA 1
ATOM 917 C C . SER A 1 116 ? 12.203 -8.477 -8.883 1 94.94 116 SER A C 1
ATOM 919 O O . SER A 1 116 ? 11.578 -9.344 -9.484 1 94.94 116 SER A O 1
ATOM 921 N N . VAL A 1 117 ? 13.461 -8.297 -9.07 1 94.44 117 VAL A N 1
ATOM 922 C CA . VAL A 1 117 ? 14.242 -9.133 -9.977 1 94.44 117 VAL A CA 1
ATOM 923 C C . VAL A 1 117 ? 14.281 -10.562 -9.445 1 94.44 117 VAL A C 1
ATOM 925 O O . VAL A 1 117 ? 14.016 -11.516 -10.18 1 94.44 117 VAL A O 1
ATOM 928 N N . TRP A 1 118 ? 14.578 -10.695 -8.195 1 94.94 118 TRP A N 1
ATOM 929 C CA . TRP A 1 118 ? 14.578 -12.023 -7.582 1 94.94 118 TRP A CA 1
ATOM 930 C C . TRP A 1 118 ? 13.203 -12.672 -7.703 1 94.94 118 TRP A C 1
ATOM 932 O O . TRP A 1 118 ? 13.094 -13.852 -8.047 1 94.94 118 TRP A O 1
ATOM 942 N N . HIS A 1 119 ? 12.172 -11.914 -7.402 1 93.62 119 HIS A N 1
ATOM 943 C CA . HIS A 1 119 ? 10.797 -12.391 -7.445 1 93.62 119 HIS A CA 1
ATOM 944 C C . HIS A 1 119 ? 10.445 -12.938 -8.82 1 93.62 119 HIS A C 1
ATOM 946 O O . HIS A 1 119 ? 9.797 -13.984 -8.938 1 93.62 119 HIS A O 1
ATOM 952 N N . GLY A 1 120 ? 10.82 -12.211 -9.82 1 90.94 120 GLY A N 1
ATOM 953 C CA . GLY A 1 120 ? 10.531 -12.664 -11.172 1 90.94 120 GLY A CA 1
ATOM 954 C C . GLY A 1 120 ? 11.016 -14.078 -11.445 1 90.94 120 GLY A C 1
ATOM 955 O O . GLY A 1 120 ? 10.25 -14.93 -11.891 1 90.94 120 GLY A O 1
ATOM 956 N N . LYS A 1 121 ? 12.211 -14.352 -11.164 1 91.94 121 LYS A N 1
ATOM 957 C CA . LYS A 1 121 ? 12.781 -15.68 -11.383 1 91.94 121 LYS A CA 1
ATOM 958 C C . LYS A 1 121 ? 12.188 -16.703 -10.406 1 91.94 121 LYS A C 1
ATOM 960 O O . LYS A 1 121 ? 11.984 -17.859 -10.766 1 91.94 121 LYS A O 1
ATOM 965 N N . ALA A 1 122 ? 11.977 -16.281 -9.172 1 91.12 122 ALA A N 1
ATOM 966 C CA . ALA A 1 122 ? 11.391 -17.172 -8.172 1 91.12 122 ALA A CA 1
ATOM 967 C C . ALA A 1 122 ? 10.016 -17.656 -8.609 1 91.12 122 ALA A C 1
ATOM 969 O O . ALA A 1 122 ? 9.656 -18.812 -8.398 1 91.12 122 ALA A O 1
ATOM 970 N N . VAL A 1 123 ? 9.273 -16.781 -9.172 1 88.69 123 VAL A N 1
ATOM 971 C CA . VAL A 1 123 ? 7.941 -17.125 -9.656 1 88.69 123 VAL A CA 1
ATOM 972 C C . VAL A 1 123 ? 8.047 -18.219 -10.711 1 88.69 123 VAL A C 1
ATOM 974 O O . VAL A 1 123 ? 7.305 -19.203 -10.672 1 88.69 123 VAL A O 1
ATOM 977 N N . ASP A 1 124 ? 8.977 -18.109 -11.609 1 87.31 124 ASP A N 1
ATOM 978 C CA . ASP A 1 124 ? 9.18 -19.109 -12.648 1 87.31 124 ASP A CA 1
ATOM 979 C C . ASP A 1 124 ? 9.523 -20.469 -12.055 1 87.31 124 ASP A C 1
ATOM 981 O O . ASP A 1 124 ? 9.008 -21.5 -12.492 1 87.31 124 ASP A O 1
ATOM 985 N N . ILE A 1 125 ? 10.367 -20.391 -11.094 1 87.62 125 ILE A N 1
ATOM 986 C CA . ILE A 1 125 ? 10.828 -21.609 -10.453 1 87.62 125 ILE A CA 1
ATOM 987 C C . ILE A 1 125 ? 9.664 -22.297 -9.734 1 87.62 125 ILE A C 1
ATOM 989 O O . ILE A 1 125 ? 9.477 -23.5 -9.852 1 87.62 125 ILE A O 1
ATOM 993 N N . LEU A 1 126 ? 8.898 -21.531 -9.016 1 86.25 126 LEU A N 1
ATOM 994 C CA . LEU A 1 126 ? 7.852 -22.078 -8.164 1 86.25 126 LEU A CA 1
ATOM 995 C C . LEU A 1 126 ? 6.648 -22.516 -8.992 1 86.25 126 LEU A C 1
ATOM 997 O O . LEU A 1 126 ? 5.855 -23.359 -8.547 1 86.25 126 LEU A O 1
ATOM 1001 N N . TYR A 1 127 ? 6.543 -21.984 -10.156 1 82.12 127 TYR A N 1
ATOM 1002 C CA . TYR A 1 127 ? 5.41 -22.328 -11.008 1 82.12 127 TYR A CA 1
ATOM 1003 C C . TYR A 1 127 ? 5.707 -23.562 -11.836 1 82.12 127 TYR A C 1
ATOM 1005 O O . TYR A 1 127 ? 4.793 -24.188 -12.391 1 82.12 127 TYR A O 1
ATOM 1013 N N . LYS A 1 128 ? 6.957 -23.906 -11.922 1 79.56 128 LYS A N 1
ATOM 1014 C CA . LYS A 1 128 ? 7.324 -25.078 -12.719 1 79.56 128 LYS A CA 1
ATOM 1015 C C . LYS A 1 128 ? 6.727 -26.359 -12.133 1 79.56 128 LYS A C 1
ATOM 1017 O O . LYS A 1 128 ? 6.551 -26.453 -10.914 1 79.56 128 LYS A O 1
ATOM 1022 N N . GLN A 1 129 ? 6.48 -27.234 -13.047 1 75.31 129 GLN A N 1
ATOM 1023 C CA . GLN A 1 129 ? 5.984 -28.547 -12.617 1 75.31 129 GLN A CA 1
ATOM 1024 C C . GLN A 1 129 ? 7.137 -29.484 -12.281 1 75.31 129 GLN A C 1
ATOM 1026 O O . GLN A 1 129 ? 8.219 -29.375 -12.859 1 75.31 129 GLN A O 1
ATOM 1031 N N . GLY A 1 130 ? 6.902 -30.438 -11.289 1 77.31 130 GLY A N 1
ATOM 1032 C CA . GLY A 1 130 ? 7.914 -31.406 -10.922 1 77.31 130 GLY A CA 1
ATOM 1033 C C . GLY A 1 130 ? 8.805 -30.953 -9.781 1 77.31 130 GLY A C 1
ATOM 1034 O O . GLY A 1 130 ? 8.57 -29.891 -9.188 1 77.31 130 GLY A O 1
ATOM 1035 N N . PRO A 1 131 ? 9.719 -31.766 -9.523 1 81.31 131 PRO A N 1
ATOM 1036 C CA . PRO A 1 131 ? 10.602 -31.422 -8.406 1 81.31 131 PRO A CA 1
ATOM 1037 C C . PRO A 1 131 ? 11.555 -30.281 -8.734 1 81.31 131 PRO A C 1
ATOM 1039 O O . PRO A 1 131 ? 11.922 -30.094 -9.898 1 81.31 131 PRO A O 1
ATOM 1042 N N . LEU A 1 132 ? 11.938 -29.5 -7.805 1 85.75 132 LEU A N 1
ATOM 1043 C CA . LEU A 1 132 ? 12.914 -28.422 -7.98 1 85.75 132 LEU A CA 1
ATOM 1044 C C . LEU A 1 132 ? 14.32 -28.984 -8.125 1 85.75 132 LEU A C 1
ATOM 1046 O O . LEU A 1 132 ? 14.688 -29.953 -7.441 1 85.75 132 LEU A O 1
ATOM 1050 N N . SER A 1 133 ? 15.07 -28.453 -9.062 1 87.75 133 SER A N 1
ATOM 1051 C CA . SER A 1 133 ? 16.484 -28.812 -9.172 1 87.75 133 SER A CA 1
ATOM 1052 C C . SER A 1 133 ? 17.297 -28.203 -8.031 1 87.75 133 SER A C 1
ATOM 1054 O O . SER A 1 133 ? 16.797 -27.328 -7.309 1 87.75 133 SER A O 1
ATOM 1056 N N . THR A 1 134 ? 18.5 -28.688 -7.871 1 88.19 134 THR A N 1
ATOM 1057 C CA . THR A 1 134 ? 19.406 -28.156 -6.852 1 88.19 134 THR A CA 1
ATOM 1058 C C . THR A 1 134 ? 19.672 -26.672 -7.102 1 88.19 134 THR A C 1
ATOM 1060 O O . THR A 1 134 ? 19.703 -25.875 -6.16 1 88.19 134 THR A O 1
ATOM 1063 N N . GLU A 1 135 ? 19.828 -26.266 -8.367 1 91.06 135 GLU A N 1
ATOM 1064 C CA . GLU A 1 135 ? 20.094 -24.875 -8.734 1 91.06 135 GLU A CA 1
ATOM 1065 C C . GLU A 1 135 ? 18.906 -23.969 -8.414 1 91.06 135 GLU A C 1
ATOM 1067 O O . GLU A 1 135 ? 19.078 -22.844 -7.957 1 91.06 135 GLU A O 1
ATOM 1072 N N . GLU A 1 136 ? 17.766 -24.484 -8.664 1 89.56 136 GLU A N 1
ATOM 1073 C CA . GLU A 1 136 ? 16.562 -23.734 -8.383 1 89.56 136 GLU A CA 1
ATOM 1074 C C . GLU A 1 136 ? 16.391 -23.5 -6.879 1 89.56 136 GLU A C 1
ATOM 1076 O O . GLU A 1 136 ? 16.031 -22.406 -6.449 1 89.56 136 GLU A O 1
ATOM 1081 N N . LYS A 1 137 ? 16.656 -24.516 -6.156 1 88.06 137 LYS A N 1
ATOM 1082 C CA . LYS A 1 137 ? 16.562 -24.422 -4.703 1 88.06 137 LYS A CA 1
ATOM 1083 C C . LYS A 1 137 ? 17.578 -23.406 -4.16 1 88.06 137 LYS A C 1
ATOM 1085 O O . LYS A 1 137 ? 17.25 -22.609 -3.283 1 88.06 137 LYS A O 1
ATOM 1090 N N . GLU A 1 138 ? 18.75 -23.531 -4.652 1 89.19 138 GLU A N 1
ATOM 1091 C CA . GLU A 1 138 ? 19.797 -22.609 -4.223 1 89.19 138 GLU A CA 1
ATOM 1092 C C . GLU A 1 138 ? 19.422 -21.156 -4.508 1 89.19 138 GLU A C 1
ATOM 1094 O O . GLU A 1 138 ? 19.672 -20.266 -3.689 1 89.19 138 GLU A O 1
ATOM 1099 N N . TYR A 1 139 ? 18.812 -20.922 -5.656 1 91.19 139 TYR A N 1
ATOM 1100 C CA . TYR A 1 139 ? 18.375 -19.562 -6.004 1 91.19 139 TYR A CA 1
ATOM 1101 C C . TYR A 1 139 ? 17.359 -19.047 -4.992 1 91.19 139 TYR A C 1
ATOM 1103 O O . TYR A 1 139 ? 17.484 -17.906 -4.52 1 91.19 139 TYR A O 1
ATOM 1111 N N . LEU A 1 140 ? 16.375 -19.844 -4.645 1 89.62 140 LEU A N 1
ATOM 1112 C CA . LEU A 1 140 ? 15.336 -19.453 -3.693 1 89.62 140 LEU A CA 1
ATOM 1113 C C . LEU A 1 140 ? 15.93 -19.203 -2.312 1 89.62 140 LEU A C 1
ATOM 1115 O O . LEU A 1 140 ? 15.539 -18.25 -1.625 1 89.62 140 LEU A O 1
ATOM 1119 N N . LEU A 1 141 ? 16.891 -19.969 -1.972 1 90.31 141 LEU A N 1
ATOM 1120 C CA . LEU A 1 141 ? 17.453 -19.922 -0.63 1 90.31 141 LEU A CA 1
ATOM 1121 C C . LEU A 1 141 ? 18.328 -18.688 -0.452 1 90.31 141 LEU A C 1
ATOM 1123 O O . LEU A 1 141 ? 18.594 -18.266 0.677 1 90.31 141 LEU A O 1
ATOM 1127 N N . LYS A 1 142 ? 18.75 -18.094 -1.559 1 90.62 142 LYS A N 1
ATOM 1128 C CA . LYS A 1 142 ? 19.547 -16.875 -1.461 1 90.62 142 LYS A CA 1
ATOM 1129 C C . LYS A 1 142 ? 18.797 -15.797 -0.676 1 90.62 142 LYS A C 1
ATOM 1131 O O . LYS A 1 142 ? 19.375 -15.125 0.177 1 90.62 142 LYS A O 1
ATOM 1136 N N . MET A 1 143 ? 17.516 -15.656 -0.964 1 91.62 143 MET A N 1
ATOM 1137 C CA . MET A 1 143 ? 16.719 -14.664 -0.26 1 91.62 143 MET A CA 1
ATOM 1138 C C . MET A 1 143 ? 16.562 -15.023 1.214 1 91.62 143 MET A C 1
ATOM 1140 O O . MET A 1 143 ? 16.766 -14.18 2.088 1 91.62 143 MET A O 1
ATOM 1144 N N . SER A 1 144 ? 16.266 -16.234 1.461 1 90.75 144 SER A N 1
ATOM 1145 C CA . SER A 1 144 ? 16.094 -16.688 2.836 1 90.75 144 SER A CA 1
ATOM 1146 C C . SER A 1 144 ? 17.359 -16.484 3.652 1 90.75 144 SER A C 1
ATOM 1148 O O . SER A 1 144 ? 17.312 -16.078 4.812 1 90.75 144 SER A O 1
ATOM 1150 N N . ASN A 1 145 ? 18.5 -16.797 3.037 1 91.12 145 ASN A N 1
ATOM 1151 C CA . ASN A 1 145 ? 19.781 -16.641 3.719 1 91.12 145 ASN A CA 1
ATOM 1152 C C . ASN A 1 145 ? 20.047 -15.18 4.09 1 91.12 145 ASN A C 1
ATOM 1154 O O . ASN A 1 145 ? 20.469 -14.891 5.211 1 91.12 145 ASN A O 1
ATOM 1158 N N . VAL A 1 146 ? 19.781 -14.312 3.178 1 92.94 146 VAL A N 1
ATOM 1159 C CA . VAL A 1 146 ? 20.016 -12.898 3.439 1 92.94 146 VAL A CA 1
ATOM 1160 C C . VAL A 1 146 ? 19.078 -12.422 4.547 1 92.94 146 VAL A C 1
ATOM 1162 O O . VAL A 1 146 ? 19.5 -11.703 5.461 1 92.94 146 VAL A O 1
ATOM 1165 N N . LEU A 1 147 ? 17.828 -12.828 4.484 1 93.5 147 LEU A N 1
ATOM 1166 C CA . LEU A 1 147 ? 16.844 -12.422 5.484 1 93.5 147 LEU A CA 1
ATOM 1167 C C . LEU A 1 147 ? 17.219 -12.977 6.859 1 93.5 147 LEU A C 1
ATOM 1169 O O . LEU A 1 147 ? 17 -12.32 7.875 1 93.5 147 LEU A O 1
ATOM 1173 N N . SER A 1 148 ? 17.734 -14.117 6.879 1 90.94 148 SER A N 1
ATOM 1174 C CA . SER A 1 148 ? 18.172 -14.719 8.133 1 90.94 148 SER A CA 1
ATOM 1175 C C . SER A 1 148 ? 19.359 -13.961 8.727 1 90.94 148 SER A C 1
ATOM 1177 O O . SER A 1 148 ? 19.469 -13.828 9.945 1 90.94 148 SER A O 1
ATOM 1179 N N . ASP A 1 149 ? 20.172 -13.445 7.926 1 90.62 149 ASP A N 1
ATOM 1180 C CA . ASP A 1 149 ? 21.375 -12.742 8.359 1 90.62 149 ASP A CA 1
ATOM 1181 C C . ASP A 1 149 ? 21.016 -11.422 9.047 1 90.62 149 ASP A C 1
ATOM 1183 O O . ASP A 1 149 ? 21.766 -10.945 9.906 1 90.62 149 ASP A O 1
ATOM 1187 N N . ILE A 1 150 ? 19.906 -10.875 8.703 1 90.44 150 ILE A N 1
ATOM 1188 C CA . ILE A 1 150 ? 19.609 -9.555 9.242 1 90.44 150 ILE A CA 1
ATOM 1189 C C . ILE A 1 150 ? 18.484 -9.656 10.273 1 90.44 150 ILE A C 1
ATOM 1191 O O . ILE A 1 150 ? 17.844 -8.664 10.609 1 90.44 150 ILE A O 1
ATOM 1195 N N . LYS A 1 151 ? 18.188 -10.742 10.75 1 89.56 151 LYS A N 1
ATOM 1196 C CA . LYS A 1 151 ? 17.094 -11 11.688 1 89.56 151 LYS A CA 1
ATOM 1197 C C . LYS A 1 151 ? 17.25 -10.164 12.953 1 89.56 151 LYS A C 1
ATOM 1199 O O . LYS A 1 151 ? 16.266 -9.805 13.602 1 89.56 151 LYS A O 1
ATOM 1204 N N . SER A 1 152 ? 18.484 -9.906 13.312 1 85.81 152 SER A N 1
ATOM 1205 C CA . SER A 1 152 ? 18.75 -9.125 14.516 1 85.81 152 SER A CA 1
ATOM 1206 C C . SER A 1 152 ? 18.219 -7.703 14.375 1 85.81 152 SER A C 1
ATOM 1208 O O . SER A 1 152 ? 18.031 -7.004 15.367 1 85.81 152 SER A O 1
ATOM 1210 N N . PHE A 1 153 ? 17.938 -7.285 13.133 1 86.75 153 PHE A N 1
ATOM 1211 C CA . PHE A 1 153 ? 17.484 -5.926 12.875 1 86.75 153 PHE A CA 1
ATOM 1212 C C . PHE A 1 153 ? 15.961 -5.863 12.867 1 86.75 153 PHE A C 1
ATOM 1214 O O . PHE A 1 153 ? 15.375 -4.789 12.695 1 86.75 153 PHE A O 1
ATOM 1221 N N . LEU A 1 154 ? 15.297 -6.926 13.078 1 91.25 154 LEU A N 1
ATOM 1222 C CA . LEU A 1 154 ? 13.844 -6.934 13.031 1 91.25 154 LEU A CA 1
ATOM 1223 C C . LEU A 1 154 ? 13.266 -5.957 14.055 1 91.25 154 LEU A C 1
ATOM 1225 O O . LEU A 1 154 ? 13.586 -6.027 15.242 1 91.25 154 LEU A O 1
ATOM 1229 N N . PRO A 1 155 ? 12.453 -5.129 13.523 1 89.38 155 PRO A N 1
ATOM 1230 C CA . PRO A 1 155 ? 11.852 -4.172 14.453 1 89.38 155 PRO A CA 1
ATOM 1231 C C . PRO A 1 155 ? 10.844 -4.816 15.398 1 89.38 155 PRO A C 1
ATOM 1233 O O . PRO A 1 155 ? 10.078 -5.688 14.984 1 89.38 155 PRO A O 1
ATOM 1236 N N . THR A 1 156 ? 10.828 -4.305 16.625 1 83.38 156 THR A N 1
ATOM 1237 C CA . THR A 1 156 ? 9.922 -4.848 17.625 1 83.38 156 THR A CA 1
ATOM 1238 C C . THR A 1 156 ? 8.812 -3.85 17.953 1 83.38 156 THR A C 1
ATOM 1240 O O . THR A 1 156 ? 7.754 -4.23 18.469 1 83.38 156 THR A O 1
ATOM 1243 N N . ASN A 1 157 ? 9.109 -2.635 17.641 1 81.56 157 ASN A N 1
ATOM 1244 C CA . ASN A 1 157 ? 8.141 -1.592 17.953 1 81.56 157 ASN A CA 1
ATOM 1245 C C . ASN A 1 157 ? 7.484 -1.051 16.688 1 81.56 157 ASN A C 1
ATOM 1247 O O . ASN A 1 157 ? 8.125 -0.336 15.906 1 81.56 157 ASN A O 1
ATOM 1251 N N . TRP A 1 158 ? 6.23 -1.178 16.578 1 76.81 158 TRP A N 1
ATOM 1252 C CA . TRP A 1 158 ? 5.488 -0.826 15.367 1 76.81 158 TRP A CA 1
ATOM 1253 C C . TRP A 1 158 ? 5.273 0.682 15.281 1 76.81 158 TRP A C 1
ATOM 1255 O O . TRP A 1 158 ? 4.906 1.202 14.227 1 76.81 158 TRP A O 1
ATOM 1265 N N . LYS A 1 159 ? 5.539 1.399 16.359 1 78.56 159 LYS A N 1
ATOM 1266 C CA . LYS A 1 159 ? 5.293 2.838 16.359 1 78.56 159 LYS A CA 1
ATOM 1267 C C . LYS A 1 159 ? 6.555 3.615 15.992 1 78.56 159 LYS A C 1
ATOM 1269 O O . LYS A 1 159 ? 6.5 4.824 15.766 1 78.56 159 LYS A O 1
ATOM 1274 N N . ASP A 1 160 ? 7.598 2.906 15.914 1 83.19 160 ASP A N 1
ATOM 1275 C CA . ASP A 1 160 ? 8.867 3.535 15.562 1 83.19 160 ASP A CA 1
ATOM 1276 C C . ASP A 1 160 ? 9.086 3.518 14.055 1 83.19 160 ASP A C 1
ATOM 1278 O O . ASP A 1 160 ? 9.32 2.457 13.469 1 83.19 160 ASP A O 1
ATOM 1282 N N . THR A 1 161 ? 9.078 4.652 13.414 1 85.62 161 THR A N 1
ATOM 1283 C CA . THR A 1 161 ? 9.227 4.766 11.969 1 85.62 161 THR A CA 1
ATOM 1284 C C . THR A 1 161 ? 10.664 4.48 11.547 1 85.62 161 THR A C 1
ATOM 1286 O O . THR A 1 161 ? 10.906 4.035 10.422 1 85.62 161 THR A O 1
ATOM 1289 N N . ASN A 1 162 ? 11.57 4.602 12.469 1 88.62 162 ASN A N 1
ATOM 1290 C CA . ASN A 1 162 ? 12.977 4.48 12.102 1 88.62 162 ASN A CA 1
ATOM 1291 C C . ASN A 1 162 ? 13.422 3.02 12.07 1 88.62 162 ASN A C 1
ATOM 1293 O O . ASN A 1 162 ? 14.289 2.648 11.273 1 88.62 162 ASN A O 1
ATOM 1297 N N . ALA A 1 163 ? 12.836 2.211 12.867 1 91.19 163 ALA A N 1
ATOM 1298 C CA . ALA A 1 163 ? 13.281 0.825 13 1 91.19 163 ALA A CA 1
ATOM 1299 C C . ALA A 1 163 ? 13.047 0.054 11.703 1 91.19 163 ALA A C 1
ATOM 1301 O O . ALA A 1 163 ? 13.969 -0.591 11.18 1 91.19 163 ALA A O 1
ATOM 1302 N N . PRO A 1 164 ? 11.867 0.156 11.148 1 94.12 164 PRO A N 1
ATOM 1303 C CA . PRO A 1 164 ? 11.68 -0.558 9.883 1 94.12 164 PRO A CA 1
ATOM 1304 C C . PRO A 1 164 ? 12.547 -0.002 8.75 1 94.12 164 PRO A C 1
ATOM 1306 O O . PRO A 1 164 ? 12.992 -0.755 7.883 1 94.12 164 PRO A O 1
ATOM 1309 N N . ILE A 1 165 ? 12.797 1.226 8.742 1 94.12 165 ILE A N 1
ATOM 1310 C CA . ILE A 1 165 ? 13.656 1.83 7.73 1 94.12 165 ILE A CA 1
ATOM 1311 C C . ILE A 1 165 ? 15.062 1.247 7.832 1 94.12 165 ILE A C 1
ATOM 1313 O O . ILE A 1 165 ? 15.648 0.85 6.824 1 94.12 165 ILE A O 1
ATOM 1317 N N . SER A 1 166 ? 15.562 1.191 9.008 1 92.62 166 SER A N 1
ATOM 1318 C CA . SER A 1 166 ? 16.891 0.633 9.227 1 92.62 166 SER A CA 1
ATOM 1319 C C . SER A 1 166 ? 16.969 -0.815 8.758 1 92.62 166 SER A C 1
ATOM 1321 O O . SER A 1 166 ? 17.953 -1.217 8.133 1 92.62 166 SER A O 1
ATOM 1323 N N . TYR A 1 167 ? 15.977 -1.555 9.078 1 95.25 167 TYR A N 1
ATOM 1324 C CA . TYR A 1 167 ? 15.914 -2.947 8.656 1 95.25 167 TYR A CA 1
ATOM 1325 C C . TYR A 1 167 ? 15.969 -3.055 7.133 1 95.25 167 TYR A C 1
ATOM 1327 O O . TYR A 1 167 ? 16.75 -3.832 6.586 1 95.25 167 TYR A O 1
ATOM 1335 N N . LEU A 1 168 ? 15.195 -2.275 6.438 1 96 168 LEU A N 1
ATOM 1336 C CA . LEU A 1 168 ? 15.102 -2.328 4.984 1 96 168 LEU A CA 1
ATOM 1337 C C . LEU A 1 168 ? 16.406 -1.871 4.34 1 96 168 LEU A C 1
ATOM 1339 O O . LEU A 1 168 ? 16.828 -2.428 3.326 1 96 168 LEU A O 1
ATOM 1343 N N . MET A 1 169 ? 16.984 -0.925 4.945 1 94.25 169 MET A N 1
ATOM 1344 C CA . MET A 1 169 ? 18.266 -0.452 4.426 1 94.25 169 MET A CA 1
ATOM 1345 C C . MET A 1 169 ? 19.344 -1.509 4.605 1 94.25 169 MET A C 1
ATOM 1347 O O . MET A 1 169 ? 20.203 -1.69 3.729 1 94.25 169 MET A O 1
ATOM 1351 N N . GLU A 1 170 ? 19.359 -2.164 5.727 1 94.06 170 GLU A N 1
ATOM 1352 C CA . GLU A 1 170 ? 20.312 -3.242 5.953 1 94.06 170 GLU A CA 1
ATOM 1353 C C . GLU A 1 170 ? 20.125 -4.379 4.957 1 94.06 170 GLU A C 1
ATOM 1355 O O . GLU A 1 170 ? 21.094 -4.957 4.465 1 94.06 170 GLU A O 1
ATOM 1360 N N . LEU A 1 171 ? 18.875 -4.668 4.727 1 95.44 171 LEU A N 1
ATOM 1361 C CA . LEU A 1 171 ? 18.562 -5.695 3.734 1 95.44 171 LEU A CA 1
ATOM 1362 C C . LEU A 1 171 ? 19.078 -5.289 2.357 1 95.44 171 LEU A C 1
ATOM 1364 O O . LEU A 1 171 ? 19.641 -6.113 1.634 1 95.44 171 LEU A O 1
ATOM 1368 N N . ASP A 1 172 ? 18.844 -4.059 1.958 1 95.19 172 ASP A N 1
ATOM 1369 C CA . ASP A 1 172 ? 19.312 -3.549 0.677 1 95.19 172 ASP A CA 1
ATOM 1370 C C . ASP A 1 172 ? 20.828 -3.721 0.549 1 95.19 172 ASP A C 1
ATOM 1372 O O . ASP A 1 172 ? 21.328 -4.137 -0.5 1 95.19 172 ASP A O 1
ATOM 1376 N N . LYS A 1 173 ? 21.547 -3.49 1.594 1 92.56 173 LYS A N 1
ATOM 1377 C CA . LYS A 1 173 ? 23 -3.609 1.599 1 92.56 173 LYS A CA 1
ATOM 1378 C C . LYS A 1 173 ? 23.438 -5.059 1.395 1 92.56 173 LYS A C 1
ATOM 1380 O O . LYS A 1 173 ? 24.438 -5.32 0.717 1 92.56 173 LYS A O 1
ATOM 1385 N N . LYS A 1 174 ? 22.641 -5.902 1.947 1 92.19 174 LYS A N 1
ATOM 1386 C CA . LYS A 1 174 ? 23.047 -7.305 1.938 1 92.19 174 LYS A CA 1
ATOM 1387 C C . LYS A 1 174 ? 22.578 -8 0.66 1 92.19 174 LYS A C 1
ATOM 1389 O O . LYS A 1 174 ? 23.188 -8.977 0.221 1 92.19 174 LYS A O 1
ATOM 1394 N N . LEU A 1 175 ? 21.391 -7.52 0.216 1 88.88 175 LEU A N 1
ATOM 1395 C CA . LEU A 1 175 ? 20.844 -8.156 -0.976 1 88.88 175 LEU A CA 1
ATOM 1396 C C . LEU A 1 175 ? 21.641 -7.77 -2.217 1 88.88 175 LEU A C 1
ATOM 1398 O O . LEU A 1 175 ? 21.672 -6.598 -2.604 1 88.88 175 LEU A O 1
ATOM 1402 N N . VAL A 1 176 ? 22.703 -8.445 -2.475 1 73.19 176 VAL A N 1
ATOM 1403 C CA . VAL A 1 176 ? 23.5 -8.211 -3.676 1 73.19 176 VAL A CA 1
ATOM 1404 C C . VAL A 1 176 ? 22.672 -8.531 -4.918 1 73.19 176 VAL A C 1
ATOM 1406 O O . VAL A 1 176 ? 21.734 -9.344 -4.859 1 73.19 176 VAL A O 1
ATOM 1409 N N . GLU A 1 177 ? 22.812 -7.734 -6.047 1 65.38 177 GLU A N 1
ATOM 1410 C CA . GLU A 1 177 ? 22.062 -7.859 -7.293 1 65.38 177 GLU A CA 1
ATOM 1411 C C . GLU A 1 177 ? 22.016 -9.305 -7.766 1 65.38 177 GLU A C 1
ATOM 1413 O O . GLU A 1 177 ? 23.031 -10.008 -7.746 1 65.38 177 GLU A O 1
ATOM 1418 N N . PHE A 1 178 ? 20.719 -9.852 -7.633 1 57.81 178 PHE A N 1
ATOM 1419 C CA . PHE A 1 178 ? 20.484 -11.18 -8.18 1 57.81 178 PHE A CA 1
ATOM 1420 C C . PHE A 1 178 ? 20.828 -11.227 -9.664 1 57.81 178 PHE A C 1
ATOM 1422 O O . PHE A 1 178 ? 20.594 -10.258 -10.391 1 57.81 178 PHE A O 1
ATOM 1429 N N . ASP A 1 179 ? 22 -11.82 -10.141 1 52.19 179 ASP A N 1
ATOM 1430 C CA . ASP A 1 179 ? 22.344 -12.094 -11.539 1 52.19 179 ASP A CA 1
ATOM 1431 C C . ASP A 1 179 ? 21.328 -13.023 -12.188 1 52.19 179 ASP A C 1
ATOM 1433 O O . ASP A 1 179 ? 20.766 -13.906 -11.523 1 52.19 179 ASP A O 1
ATOM 1437 N N . MET B 1 1 ? 2.943 58.031 30.641 1 68.56 1 MET B N 1
ATOM 1438 C CA . MET B 1 1 ? 2.572 58.156 29.234 1 68.56 1 MET B CA 1
ATOM 1439 C C . MET B 1 1 ? 3.508 57.312 28.359 1 68.56 1 MET B C 1
ATOM 1441 O O . MET B 1 1 ? 3.053 56.562 27.484 1 68.56 1 MET B O 1
ATOM 1445 N N . LEU B 1 2 ? 4.789 57.219 28.656 1 78.38 2 LEU B N 1
ATOM 1446 C CA . LEU B 1 2 ? 5.785 56.5 27.875 1 78.38 2 LEU B CA 1
ATOM 1447 C C . LEU B 1 2 ? 5.617 55 28.047 1 78.38 2 LEU B C 1
ATOM 1449 O O . LEU B 1 2 ? 5.688 54.25 27.062 1 78.38 2 LEU B O 1
ATOM 1453 N N . VAL B 1 3 ? 5.266 54.656 29.219 1 83 3 VAL B N 1
ATOM 1454 C CA . VAL B 1 3 ? 5.117 53.219 29.531 1 83 3 VAL B CA 1
ATOM 1455 C C . VAL B 1 3 ? 3.914 52.656 28.781 1 83 3 VAL B C 1
ATOM 1457 O O . VAL B 1 3 ? 3.988 51.562 28.219 1 83 3 VAL B O 1
ATOM 1460 N N . LYS B 1 4 ? 2.992 53.469 28.734 1 82.44 4 LYS B N 1
ATOM 1461 C CA . LYS B 1 4 ? 1.789 53 28.047 1 82.44 4 LYS B CA 1
ATOM 1462 C C . LYS B 1 4 ? 2.033 52.844 26.547 1 82.44 4 LYS B C 1
ATOM 1464 O O . LYS B 1 4 ? 1.561 51.875 25.938 1 82.44 4 LYS B O 1
ATOM 1469 N N . LYS B 1 5 ? 2.783 53.719 25.984 1 85 5 LYS B N 1
ATOM 1470 C CA . LYS B 1 5 ? 3.119 53.656 24.578 1 85 5 LYS B CA 1
ATOM 1471 C C . LYS B 1 5 ? 3.992 52.438 24.281 1 85 5 LYS B C 1
ATOM 1473 O O . LYS B 1 5 ? 3.816 51.75 23.266 1 85 5 LYS B O 1
ATOM 1478 N N . GLN B 1 6 ? 4.801 52.094 25.125 1 87.06 6 GLN B N 1
ATOM 1479 C CA . GLN B 1 6 ? 5.691 50.938 24.953 1 87.06 6 GLN B CA 1
ATOM 1480 C C . GLN B 1 6 ? 4.91 49.625 25 1 87.06 6 GLN B C 1
ATOM 1482 O O . GLN B 1 6 ? 5.176 48.719 24.203 1 87.06 6 GLN B O 1
ATOM 1487 N N . VAL B 1 7 ? 3.998 49.594 25.859 1 83.31 7 VAL B N 1
ATOM 1488 C CA . VAL B 1 7 ? 3.172 48.406 25.969 1 83.31 7 VAL B CA 1
ATOM 1489 C C . VAL B 1 7 ? 2.354 48.219 24.703 1 83.31 7 VAL B C 1
ATOM 1491 O O . VAL B 1 7 ? 2.199 47.094 24.219 1 83.31 7 VAL B O 1
ATOM 1494 N N . GLN B 1 8 ? 1.884 49.281 24.125 1 84.19 8 GLN B N 1
ATOM 1495 C CA . GLN B 1 8 ? 1.1 49.219 22.891 1 84.19 8 GLN B CA 1
ATOM 1496 C C . GLN B 1 8 ? 1.952 48.719 21.719 1 84.19 8 GLN B C 1
ATOM 1498 O O . GLN B 1 8 ? 1.502 47.906 20.906 1 84.19 8 GLN B O 1
ATOM 1503 N N . ILE B 1 9 ? 3.1 49.25 21.672 1 88.06 9 ILE B N 1
ATOM 1504 C CA . ILE B 1 9 ? 4.016 48.844 20.609 1 88.06 9 ILE B CA 1
ATOM 1505 C C . ILE B 1 9 ? 4.336 47.375 20.75 1 88.06 9 ILE B C 1
ATOM 1507 O O . ILE B 1 9 ? 4.348 46.625 19.766 1 88.06 9 ILE B O 1
ATOM 1511 N N . LEU B 1 10 ? 4.547 46.906 21.969 1 87.62 10 LEU B N 1
ATOM 1512 C CA . LEU B 1 10 ? 4.836 45.5 22.234 1 87.62 10 LEU B CA 1
ATOM 1513 C C . LEU B 1 10 ? 3.658 44.625 21.828 1 87.62 10 LEU B C 1
ATOM 1515 O O . LEU B 1 10 ? 3.846 43.562 21.25 1 87.62 10 LEU B O 1
ATOM 1519 N N . LEU B 1 11 ? 2.508 45.062 22.109 1 86.56 11 LEU B N 1
ATOM 1520 C CA . LEU B 1 11 ? 1.306 44.312 21.766 1 86.56 11 LEU B CA 1
ATOM 1521 C C . LEU B 1 11 ? 1.161 44.156 20.266 1 86.56 11 LEU B C 1
ATOM 1523 O O . LEU B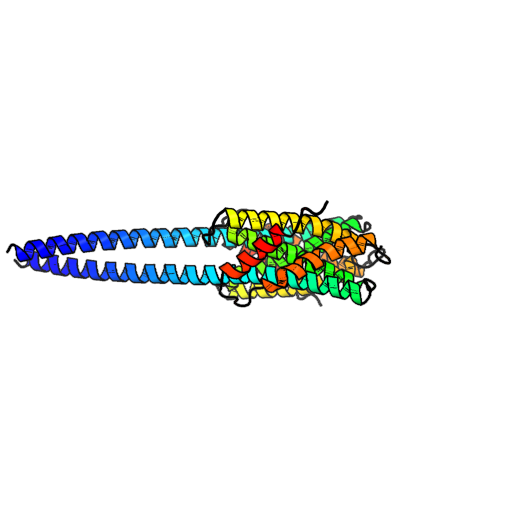 1 11 ? 0.78 43.094 19.766 1 86.56 11 LEU B O 1
ATOM 1527 N N . VAL B 1 12 ? 1.499 45.219 19.594 1 87 12 VAL B N 1
ATOM 1528 C CA . VAL B 1 12 ? 1.387 45.156 18.141 1 87 12 VAL B CA 1
ATOM 1529 C C . VAL B 1 12 ? 2.41 44.188 17.562 1 87 12 VAL B C 1
ATOM 1531 O O . VAL B 1 12 ? 2.109 43.438 16.625 1 87 12 VAL B O 1
ATOM 1534 N N . ILE B 1 13 ? 3.527 44.156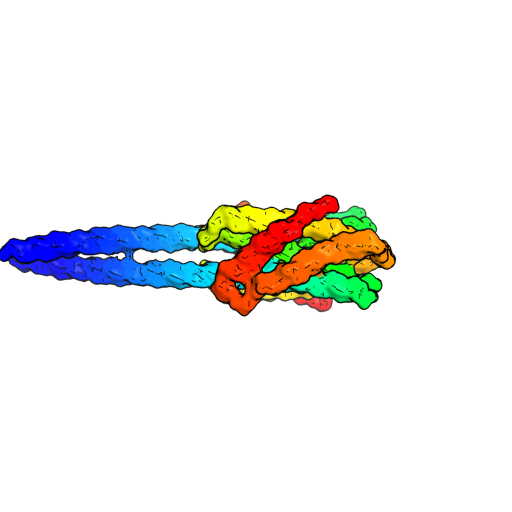 18.125 1 88.88 13 ILE B N 1
ATOM 1535 C CA . ILE B 1 13 ? 4.578 43.25 17.672 1 88.88 13 ILE B CA 1
ATOM 1536 C C . ILE B 1 13 ? 4.172 41.812 17.938 1 88.88 13 ILE B C 1
ATOM 1538 O O . ILE B 1 13 ? 4.27 40.938 17.047 1 88.88 13 ILE B O 1
ATOM 1542 N N . VAL B 1 14 ? 3.684 41.594 19.141 1 87.38 14 VAL B N 1
ATOM 1543 C CA . VAL B 1 14 ? 3.27 40.25 19.516 1 87.38 14 VAL B CA 1
ATOM 1544 C C . VAL B 1 14 ? 2.113 39.781 18.641 1 87.38 14 VAL B C 1
ATOM 1546 O O . VAL B 1 14 ? 2.07 38.625 18.203 1 87.38 14 VAL B O 1
ATOM 1549 N N . LEU B 1 15 ? 1.269 40.688 18.328 1 88.12 15 LEU B N 1
ATOM 1550 C CA . LEU B 1 15 ? 0.145 40.375 17.453 1 88.12 15 LEU B CA 1
ATOM 1551 C C . LEU B 1 15 ? 0.629 40.031 16.047 1 88.12 15 LEU B C 1
ATOM 1553 O O . LEU B 1 15 ? 0.173 39.062 15.453 1 88.12 15 LEU B O 1
ATOM 1557 N N . SER B 1 16 ? 1.524 40.781 15.547 1 88.5 16 SER B N 1
ATOM 1558 C CA . SER B 1 16 ? 2.045 40.562 14.203 1 88.5 16 SER B CA 1
ATOM 1559 C C . SER B 1 16 ? 2.744 39.188 14.109 1 88.5 16 SER B C 1
ATOM 1561 O O . SER B 1 16 ? 2.553 38.469 13.141 1 88.5 16 SER B O 1
ATOM 1563 N N . VAL B 1 17 ? 3.504 38.906 15.102 1 88.06 17 VAL B N 1
ATOM 1564 C CA . VAL B 1 17 ? 4.223 37.625 15.133 1 88.06 17 VAL B CA 1
ATOM 1565 C C . VAL B 1 17 ? 3.227 36.469 15.234 1 88.06 17 VAL B C 1
ATOM 1567 O O . VAL B 1 17 ? 3.361 35.469 14.523 1 88.06 17 VAL B O 1
ATOM 1570 N N . SER B 1 18 ? 2.23 36.625 16.016 1 85.69 18 SER B N 1
ATOM 1571 C CA . SER B 1 18 ? 1.218 35.562 16.188 1 85.69 18 SER B CA 1
ATOM 1572 C C . SER B 1 18 ? 0.457 35.344 14.891 1 85.69 18 SER B C 1
ATOM 1574 O O . SER B 1 18 ? 0.215 34.188 14.508 1 85.69 18 SER B O 1
ATOM 1576 N N . VAL B 1 19 ? 0.176 36.406 14.266 1 85.31 19 VAL B N 1
ATOM 1577 C CA . VAL B 1 19 ? -0.525 36.312 12.992 1 85.31 19 VAL B CA 1
ATOM 1578 C C . VAL B 1 19 ? 0.372 35.625 11.969 1 85.31 19 VAL B C 1
ATOM 1580 O O . VAL B 1 19 ? -0.087 34.75 11.211 1 85.31 19 VAL B O 1
ATOM 1583 N N . GLY B 1 20 ? 1.607 35.969 11.984 1 89.12 20 GLY B N 1
ATOM 1584 C CA . GLY B 1 20 ? 2.561 35.344 11.094 1 89.12 20 GLY B CA 1
ATOM 1585 C C . GLY B 1 20 ? 2.682 33.844 11.32 1 89.12 20 GLY B C 1
ATOM 1586 O O . GLY B 1 20 ? 2.678 33.062 10.375 1 89.12 20 GLY B O 1
ATOM 1587 N N . ILE B 1 21 ? 2.723 33.375 12.578 1 89 21 ILE B N 1
ATOM 1588 C CA . ILE B 1 21 ? 2.816 31.984 12.945 1 89 21 ILE B CA 1
ATOM 1589 C C . ILE B 1 21 ? 1.544 31.25 12.516 1 89 21 ILE B C 1
ATOM 1591 O O . ILE B 1 21 ? 1.606 30.141 11.992 1 89 21 ILE B O 1
ATOM 1595 N N . CYS B 1 22 ? 0.432 31.906 12.648 1 87.81 22 CYS B N 1
ATOM 1596 C CA . CYS B 1 22 ? -0.856 31.344 12.273 1 87.81 22 CYS B CA 1
ATOM 1597 C C . CYS B 1 22 ? -0.917 31.078 10.773 1 87.81 22 CYS B C 1
ATOM 1599 O O . CYS B 1 22 ? -1.325 30 10.336 1 87.81 22 CYS B O 1
ATOM 1601 N N . ILE B 1 23 ? -0.458 32.031 10.078 1 89.75 23 ILE B N 1
ATOM 1602 C CA . ILE B 1 23 ? -0.466 31.891 8.625 1 89.75 23 ILE B CA 1
ATOM 1603 C C . ILE B 1 23 ? 0.476 30.781 8.195 1 89.75 23 ILE B C 1
ATOM 1605 O O . ILE B 1 23 ? 0.121 29.938 7.355 1 89.75 23 ILE B O 1
ATOM 1609 N N . TRP B 1 24 ? 1.628 30.703 8.836 1 92.06 24 TRP B N 1
ATOM 1610 C CA . TRP B 1 24 ? 2.627 29.688 8.5 1 92.06 24 TRP B CA 1
ATOM 1611 C C . TRP B 1 24 ? 2.123 28.297 8.836 1 92.06 24 TRP B C 1
ATOM 1613 O O . TRP B 1 24 ? 2.23 27.375 8.023 1 92.06 24 TRP B O 1
ATOM 1623 N N . GLN B 1 25 ? 1.499 28.188 9.969 1 90.69 25 GLN B N 1
ATOM 1624 C CA . GLN B 1 25 ? 0.952 26.891 10.383 1 90.69 25 GLN B CA 1
ATOM 1625 C C . GLN B 1 25 ? -0.215 26.484 9.484 1 90.69 25 GLN B C 1
ATOM 1627 O O . GLN B 1 25 ? -0.367 25.297 9.164 1 90.69 25 GLN B O 1
ATOM 1632 N N . GLY B 1 26 ? -0.977 27.453 9.156 1 89.94 26 GLY B N 1
ATOM 1633 C CA . GLY B 1 26 ? -2.066 27.172 8.234 1 89.94 26 GLY B CA 1
ATOM 1634 C C . GLY B 1 26 ? -1.591 26.672 6.879 1 89.94 26 GLY B C 1
ATOM 1635 O O . GLY B 1 26 ? -2.154 25.734 6.328 1 89.94 26 GLY B O 1
ATOM 1636 N N . TYR B 1 27 ? -0.518 27.297 6.473 1 92.31 27 TYR B N 1
ATOM 1637 C CA . TYR B 1 27 ? 0.075 26.875 5.207 1 92.31 27 TYR B CA 1
ATOM 1638 C C . TYR B 1 27 ? 0.626 25.469 5.297 1 92.31 27 TYR B C 1
ATOM 1640 O O . TYR B 1 27 ? 0.402 24.641 4.406 1 92.31 27 TYR B O 1
ATOM 1648 N N . GLN B 1 28 ? 1.353 25.141 6.367 1 92.25 28 GLN B N 1
ATOM 1649 C CA . GLN B 1 28 ? 1.924 23.812 6.562 1 92.25 28 GLN B CA 1
ATOM 1650 C C . GLN B 1 28 ? 0.831 22.75 6.621 1 92.25 28 GLN B C 1
ATOM 1652 O O . GLN B 1 28 ? 0.976 21.672 6.043 1 92.25 28 GLN B O 1
ATOM 1657 N N . LEU B 1 29 ? -0.185 23.062 7.246 1 92 29 LEU B N 1
ATOM 1658 C CA . LEU B 1 29 ? -1.295 22.125 7.391 1 92 29 LEU B CA 1
ATOM 1659 C C . LEU B 1 29 ? -1.944 21.844 6.039 1 92 29 LEU B C 1
ATOM 1661 O O . LEU B 1 29 ? -2.172 20.672 5.691 1 92 29 LEU B O 1
ATOM 1665 N N . ARG B 1 30 ? -2.186 22.906 5.309 1 93.25 30 ARG B N 1
ATOM 1666 C CA . ARG B 1 30 ? -2.809 22.734 4 1 93.25 30 ARG B CA 1
ATOM 1667 C C . ARG B 1 30 ? -1.888 21.984 3.049 1 93.25 30 ARG B C 1
ATOM 1669 O O . ARG B 1 30 ? -2.346 21.141 2.268 1 93.25 30 ARG B O 1
ATOM 1676 N N . ALA B 1 31 ? -0.646 22.25 3.137 1 92.62 31 ALA B N 1
ATOM 1677 C CA . ALA B 1 31 ? 0.326 21.562 2.291 1 92.62 31 ALA B CA 1
ATOM 1678 C C . ALA B 1 31 ? 0.377 20.078 2.613 1 92.62 31 ALA B C 1
ATOM 1680 O O . ALA B 1 31 ? 0.411 19.234 1.708 1 92.62 31 ALA B O 1
ATOM 1681 N N . LYS B 1 32 ? 0.377 19.797 3.824 1 93.12 32 LYS B N 1
ATOM 1682 C CA . LYS B 1 32 ? 0.393 18.406 4.25 1 93.12 32 LYS B CA 1
ATOM 1683 C C . LYS B 1 32 ? -0.878 17.672 3.814 1 93.12 32 LYS B C 1
ATOM 1685 O O . LYS B 1 32 ? -0.82 16.547 3.34 1 93.12 32 LYS B O 1
ATOM 1690 N N . GLU B 1 33 ? -1.968 18.297 3.934 1 92.44 33 GLU B N 1
ATOM 1691 C CA . GLU B 1 33 ? -3.246 17.719 3.527 1 92.44 33 GLU B CA 1
ATOM 1692 C C . GLU B 1 33 ? -3.277 17.453 2.025 1 92.44 33 GLU B C 1
ATOM 1694 O O . GLU B 1 33 ? -3.799 16.422 1.583 1 92.44 33 GLU B O 1
ATOM 1699 N N . LYS B 1 34 ? -2.75 18.391 1.341 1 92.5 34 LYS B N 1
ATOM 1700 C CA . LYS B 1 34 ? -2.688 18.219 -0.107 1 92.5 34 LYS B CA 1
ATOM 1701 C C . LYS B 1 34 ? -1.837 17 -0.478 1 92.5 34 LYS B C 1
ATOM 1703 O O . LYS B 1 34 ? -2.223 16.203 -1.336 1 92.5 34 LYS B O 1
ATOM 1708 N N . LYS B 1 35 ? -0.713 16.844 0.151 1 92.56 35 LYS B N 1
ATOM 1709 C CA . LYS B 1 35 ? 0.156 15.703 -0.114 1 92.56 35 LYS B CA 1
ATOM 1710 C C . LYS B 1 35 ? -0.533 14.398 0.255 1 92.56 35 LYS B C 1
ATOM 1712 O O . LYS B 1 35 ? -0.441 13.414 -0.48 1 92.56 35 LYS B O 1
ATOM 1717 N N . ILE B 1 36 ? -1.185 14.43 1.355 1 94.12 36 ILE B N 1
ATOM 1718 C CA . ILE B 1 36 ? -1.899 13.242 1.819 1 94.12 36 ILE B CA 1
ATOM 1719 C C . ILE B 1 36 ? -2.994 12.875 0.819 1 94.12 36 ILE B C 1
ATOM 1721 O O . ILE B 1 36 ? -3.146 11.703 0.459 1 94.12 36 ILE B O 1
ATOM 1725 N N . SER B 1 37 ? -3.732 13.875 0.43 1 92.69 37 SER B N 1
ATOM 1726 C CA . SER B 1 37 ? -4.809 13.641 -0.527 1 92.69 37 SER B CA 1
ATOM 1727 C C . SER B 1 37 ? -4.273 13.078 -1.837 1 92.69 37 SER B C 1
ATOM 1729 O O . SER B 1 37 ? -4.848 12.141 -2.396 1 92.69 37 SER B O 1
ATOM 1731 N N . GLN B 1 38 ? -3.244 13.578 -2.318 1 91.94 38 GLN B N 1
ATOM 1732 C CA . GLN B 1 38 ? -2.629 13.102 -3.553 1 91.94 38 GLN B CA 1
ATOM 1733 C C . GLN B 1 38 ? -2.135 11.664 -3.398 1 91.94 38 GLN B C 1
ATOM 1735 O O . GLN B 1 38 ? -2.361 10.828 -4.273 1 91.94 38 GLN B O 1
ATOM 1740 N N . TYR B 1 39 ? -1.474 11.422 -2.312 1 94.44 39 TYR B N 1
ATOM 1741 C CA . TYR B 1 39 ? -0.968 10.078 -2.029 1 94.44 39 TYR B CA 1
ATOM 1742 C C . TYR B 1 39 ? -2.105 9.07 -1.975 1 94.44 39 TYR B C 1
ATOM 1744 O O . TYR B 1 39 ? -2.029 8.008 -2.596 1 94.44 39 TYR B O 1
ATOM 1752 N N . THR B 1 40 ? -3.111 9.398 -1.236 1 94.31 40 THR B N 1
ATOM 1753 C CA . THR B 1 40 ? -4.234 8.484 -1.075 1 94.31 40 THR B CA 1
ATOM 1754 C C . THR B 1 40 ? -4.957 8.273 -2.402 1 94.31 40 THR B C 1
ATOM 1756 O O . THR B 1 40 ? -5.344 7.148 -2.732 1 94.31 40 THR B O 1
ATOM 1759 N N . SER B 1 41 ? -5.098 9.375 -3.109 1 93.62 41 SER B N 1
ATOM 1760 C CA . SER B 1 41 ? -5.699 9.266 -4.434 1 93.62 41 SER B CA 1
ATOM 1761 C C . SER B 1 41 ? -4.887 8.344 -5.336 1 93.62 41 SER B C 1
ATOM 1763 O O . SER B 1 41 ? -5.441 7.469 -6 1 93.62 41 SER B O 1
ATOM 1765 N N . GLN B 1 42 ? -3.617 8.469 -5.324 1 93.19 42 GLN B N 1
ATOM 1766 C CA . GLN B 1 42 ? -2.738 7.633 -6.137 1 93.19 42 GLN B CA 1
ATOM 1767 C C . GLN B 1 42 ? -2.824 6.168 -5.715 1 93.19 42 GLN B C 1
ATOM 1769 O O . GLN B 1 42 ? -2.82 5.273 -6.562 1 93.19 42 GLN B O 1
ATOM 1774 N N . THR B 1 43 ? -2.867 5.969 -4.473 1 94.88 43 THR B N 1
ATOM 1775 C CA . THR B 1 43 ? -2.988 4.617 -3.939 1 94.88 43 THR B CA 1
ATOM 1776 C C . THR B 1 43 ? -4.277 3.959 -4.422 1 94.88 43 THR B C 1
ATOM 1778 O O . THR B 1 43 ? -4.258 2.82 -4.895 1 94.88 43 THR B O 1
ATOM 1781 N N . MET B 1 44 ? -5.363 4.691 -4.379 1 95.56 44 MET B N 1
ATOM 1782 C CA . MET B 1 44 ? -6.648 4.164 -4.84 1 95.56 44 MET B CA 1
ATOM 1783 C C . MET B 1 44 ? -6.645 3.969 -6.352 1 95.56 44 MET B C 1
ATOM 1785 O O . MET B 1 44 ? -7.168 2.973 -6.855 1 95.56 44 MET B O 1
ATOM 1789 N N . PHE B 1 45 ? -6.055 4.871 -7.031 1 94.88 45 PHE B N 1
ATOM 1790 C CA . PHE B 1 45 ? -6 4.773 -8.484 1 94.88 45 PHE B CA 1
ATOM 1791 C C . PHE B 1 45 ? -5.199 3.547 -8.914 1 94.88 45 PHE B C 1
ATOM 1793 O O . PHE B 1 45 ? -5.535 2.898 -9.906 1 94.88 45 PHE B O 1
ATOM 1800 N N . THR B 1 46 ? -4.156 3.289 -8.195 1 94.25 46 THR B N 1
ATOM 1801 C CA . THR B 1 46 ? -3.383 2.086 -8.477 1 94.25 46 THR B CA 1
ATOM 1802 C C . THR B 1 46 ? -4.254 0.839 -8.352 1 94.25 46 THR B C 1
ATOM 1804 O O . THR B 1 46 ? -4.238 -0.027 -9.227 1 94.25 46 THR B O 1
ATOM 1807 N N . ALA B 1 47 ? -5.02 0.762 -7.27 1 96 47 ALA B N 1
ATOM 1808 C CA . ALA B 1 47 ? -5.918 -0.372 -7.07 1 96 47 ALA B CA 1
ATOM 1809 C C . ALA B 1 47 ? -6.934 -0.47 -8.203 1 96 47 ALA B C 1
ATOM 1811 O O . ALA B 1 47 ? -7.164 -1.553 -8.75 1 96 47 ALA B O 1
ATOM 1812 N N . VAL B 1 48 ? -7.488 0.641 -8.602 1 96.12 48 VAL B N 1
ATOM 1813 C CA . VAL B 1 48 ? -8.484 0.685 -9.664 1 96.12 48 VAL B CA 1
ATOM 1814 C C . VAL B 1 48 ? -7.863 0.226 -10.977 1 96.12 48 VAL B C 1
ATOM 1816 O O . VAL B 1 48 ? -8.453 -0.577 -11.703 1 96.12 48 VAL B O 1
ATOM 1819 N N . THR B 1 49 ? -6.672 0.724 -11.266 1 93.5 49 THR B N 1
ATOM 1820 C CA . THR B 1 49 ? -5.977 0.364 -12.5 1 93.5 49 THR B CA 1
ATOM 1821 C C . THR B 1 49 ? -5.676 -1.132 -12.531 1 93.5 49 THR B C 1
ATOM 1823 O O . THR B 1 49 ? -5.855 -1.783 -13.562 1 93.5 49 THR B O 1
ATOM 1826 N N . ARG B 1 50 ? -5.285 -1.646 -11.453 1 94.44 50 ARG B N 1
ATOM 1827 C CA . ARG B 1 50 ? -4.984 -3.072 -11.375 1 94.44 50 ARG B CA 1
ATOM 1828 C C . ARG B 1 50 ? -6.25 -3.908 -11.508 1 94.44 50 ARG B C 1
ATOM 1830 O O . ARG B 1 50 ? -6.246 -4.953 -12.164 1 94.44 50 ARG B O 1
ATOM 1837 N N . LEU B 1 51 ? -7.285 -3.471 -10.852 1 95.5 51 LEU B N 1
ATOM 1838 C CA . LEU B 1 51 ? -8.57 -4.152 -11.016 1 95.5 51 LEU B CA 1
ATOM 1839 C C . LEU B 1 51 ? -8.977 -4.207 -12.477 1 95.5 51 LEU B C 1
ATOM 1841 O O . LEU B 1 51 ? -9.352 -5.266 -12.984 1 95.5 51 LEU B O 1
ATOM 1845 N N . ASN B 1 52 ? -8.875 -3.109 -13.086 1 92.44 52 ASN B N 1
ATOM 1846 C CA . ASN B 1 52 ? -9.203 -3.07 -14.508 1 92.44 52 ASN B CA 1
ATOM 1847 C C . ASN B 1 52 ? -8.273 -3.965 -15.32 1 92.44 52 ASN B C 1
ATOM 1849 O O . ASN B 1 52 ? -8.703 -4.594 -16.297 1 92.44 52 ASN B O 1
ATOM 1853 N N . GLY B 1 53 ? -7.004 -3.969 -14.922 1 88.75 53 GLY B N 1
ATOM 1854 C CA . GLY B 1 53 ? -6.062 -4.871 -15.562 1 88.75 53 GLY B CA 1
ATOM 1855 C C . GLY B 1 53 ? -6.445 -6.332 -15.414 1 88.75 53 GLY B C 1
ATOM 1856 O O . GLY B 1 53 ? -6.324 -7.109 -16.359 1 88.75 53 GLY B O 1
ATOM 1857 N N . VAL B 1 54 ? -6.867 -6.695 -14.25 1 90.44 54 VAL B N 1
ATOM 1858 C CA . VAL B 1 54 ? -7.324 -8.062 -14.008 1 90.44 54 VAL B CA 1
ATOM 1859 C C . VAL B 1 54 ? -8.484 -8.391 -14.945 1 90.44 54 VAL B C 1
ATOM 1861 O O . VAL B 1 54 ? -8.484 -9.445 -15.594 1 90.44 54 VAL B O 1
ATOM 1864 N N . GLY B 1 55 ? -9.469 -7.504 -15.008 1 88.31 55 GLY B N 1
ATOM 1865 C CA . GLY B 1 55 ? -10.586 -7.711 -15.914 1 88.31 55 GLY B CA 1
ATOM 1866 C C . GLY B 1 55 ? -10.164 -7.918 -17.359 1 88.31 55 GLY B C 1
ATOM 1867 O O . GLY B 1 55 ? -10.617 -8.859 -18.016 1 88.31 55 GLY B O 1
ATOM 1868 N N . THR B 1 56 ? -9.219 -7.121 -17.797 1 84.44 56 THR B N 1
ATOM 1869 C CA . THR B 1 56 ? -8.727 -7.203 -19.172 1 84.44 56 THR B CA 1
ATOM 1870 C C . THR B 1 56 ? -7.953 -8.5 -19.391 1 84.44 56 THR B C 1
ATOM 1872 O O . THR B 1 56 ? -8.086 -9.133 -20.438 1 84.44 56 THR B O 1
ATOM 1875 N N . ALA B 1 57 ? -7.145 -8.82 -18.406 1 82.94 57 ALA B N 1
ATOM 1876 C CA . ALA B 1 57 ? -6.352 -10.039 -18.516 1 82.94 57 ALA B CA 1
ATOM 1877 C C . ALA B 1 57 ? -7.25 -11.273 -18.594 1 82.94 57 ALA B C 1
ATOM 1879 O O . ALA B 1 57 ? -7.004 -12.172 -19.406 1 82.94 57 ALA B O 1
ATOM 1880 N N . ILE B 1 58 ? -8.281 -11.312 -17.828 1 83.81 58 ILE B N 1
ATOM 1881 C CA . ILE B 1 58 ? -9.211 -12.438 -17.812 1 83.81 58 ILE B CA 1
ATOM 1882 C C . ILE B 1 58 ? -9.938 -12.508 -19.156 1 83.81 58 ILE B C 1
ATOM 1884 O O . ILE B 1 58 ? -10.109 -13.594 -19.719 1 83.81 58 ILE B O 1
ATOM 1888 N N . ASP B 1 59 ? -10.32 -11.406 -19.672 1 78.44 59 ASP B N 1
ATOM 1889 C CA . ASP B 1 59 ? -11.023 -11.352 -20.953 1 78.44 59 ASP B CA 1
ATOM 1890 C C . ASP B 1 59 ? -10.133 -11.867 -22.094 1 78.44 59 ASP B C 1
ATOM 1892 O O . ASP B 1 59 ? -10.609 -12.555 -23 1 78.44 59 ASP B O 1
ATOM 1896 N N . SER B 1 60 ? -8.898 -11.523 -21.984 1 73.06 60 SER B N 1
ATOM 1897 C CA . SER B 1 60 ? -7.965 -11.984 -23.016 1 73.06 60 SER B CA 1
ATOM 1898 C C . SER B 1 60 ? -7.789 -13.5 -22.969 1 73.06 60 SER B C 1
ATOM 1900 O O . SER B 1 60 ? -7.672 -14.148 -24 1 73.06 60 SER B O 1
ATOM 1902 N N . VAL B 1 61 ? -7.727 -13.945 -21.766 1 67.94 61 VAL B N 1
ATOM 1903 C CA . VAL B 1 61 ? -7.594 -15.391 -21.594 1 67.94 61 VAL B CA 1
ATOM 1904 C C . VAL B 1 61 ? -8.797 -16.094 -22.219 1 67.94 61 VAL B C 1
ATOM 1906 O O . VAL B 1 61 ? -8.641 -17.125 -22.891 1 67.94 61 VAL B O 1
ATOM 1909 N N . ASN B 1 62 ? -9.883 -15.547 -22.016 1 64.69 62 ASN B N 1
ATOM 1910 C CA . ASN B 1 62 ? -11.102 -16.125 -22.578 1 64.69 62 ASN B CA 1
ATOM 1911 C C . ASN B 1 62 ? -11.055 -16.203 -24.094 1 64.69 62 ASN B C 1
ATOM 1913 O O . ASN B 1 62 ? -11.57 -17.141 -24.688 1 64.69 62 ASN B O 1
ATOM 1917 N N . LYS B 1 63 ? -10.391 -15.18 -24.641 1 66.88 63 LYS B N 1
ATOM 1918 C CA . LYS B 1 63 ? -10.328 -15.125 -26.094 1 66.88 63 LYS B CA 1
ATOM 1919 C C . LYS B 1 63 ? -9.258 -16.078 -26.641 1 66.88 63 LYS B C 1
ATOM 1921 O O . LYS B 1 63 ? -9.391 -16.594 -27.75 1 66.88 63 LYS B O 1
ATOM 1926 N N . ASN B 1 64 ? -7.883 -16.031 -26.047 1 55.62 64 ASN B N 1
ATOM 1927 C CA . ASN B 1 64 ? -6.75 -16.656 -26.703 1 55.62 64 ASN B CA 1
ATOM 1928 C C . ASN B 1 64 ? -6.152 -17.781 -25.859 1 55.62 64 ASN B C 1
ATOM 1930 O O . ASN B 1 64 ? -5.078 -18.297 -26.172 1 55.62 64 ASN B O 1
ATOM 1934 N N . LYS B 1 65 ? -6.793 -18.625 -25.047 1 52.81 65 LYS B N 1
ATOM 1935 C CA . LYS B 1 65 ? -6.648 -19.969 -24.516 1 52.81 65 LYS B CA 1
ATOM 1936 C C . LYS B 1 65 ? -5.859 -19.953 -23.203 1 52.81 65 LYS B C 1
ATOM 1938 O O . LYS B 1 65 ? -4.676 -19.609 -23.188 1 52.81 65 LYS B O 1
ATOM 1943 N N . TRP B 1 66 ? -6.352 -19.719 -22.125 1 57.28 66 TRP B N 1
ATOM 1944 C CA . TRP B 1 66 ? -5.867 -20.062 -20.797 1 57.28 66 TRP B CA 1
ATOM 1945 C C . TRP B 1 66 ? -4.684 -21.016 -20.859 1 57.28 66 TRP B C 1
ATOM 1947 O O . TRP B 1 66 ? -4.281 -21.594 -19.859 1 57.28 66 TRP B O 1
ATOM 1957 N N . VAL B 1 67 ? -4.227 -21.094 -22.125 1 60.06 67 VAL B N 1
ATOM 1958 C CA . VAL B 1 67 ? -3.525 -22.359 -22.297 1 60.06 67 VAL B CA 1
ATOM 1959 C C . VAL B 1 67 ? -2.062 -22.203 -21.891 1 60.06 67 VAL B C 1
ATOM 1961 O O . VAL B 1 67 ? -1.465 -23.125 -21.328 1 60.06 67 VAL B O 1
ATOM 1964 N N . GLY B 1 68 ? -1.526 -21 -21.922 1 69.5 68 GLY B N 1
ATOM 1965 C CA . GLY B 1 68 ? -0.107 -21.094 -21.625 1 69.5 68 GLY B CA 1
ATOM 1966 C C . GLY B 1 68 ? 0.21 -20.812 -20.172 1 69.5 68 GLY B C 1
ATOM 1967 O O . GLY B 1 68 ? -0.442 -19.984 -19.531 1 69.5 68 GLY B O 1
ATOM 1968 N N . GLN B 1 69 ? 1.021 -21.625 -19.609 1 73.19 69 GLN B N 1
ATOM 1969 C CA . GLN B 1 69 ? 1.469 -21.531 -18.219 1 73.19 69 GLN B CA 1
ATOM 1970 C C . GLN B 1 69 ? 1.979 -20.141 -17.891 1 73.19 69 GLN B C 1
ATOM 1972 O O . GLN B 1 69 ? 1.742 -19.625 -16.797 1 73.19 69 GLN B O 1
ATOM 1977 N N . ASP B 1 70 ? 2.525 -19.531 -18.875 1 74.62 70 ASP B N 1
ATOM 1978 C CA . ASP B 1 70 ? 3.088 -18.188 -18.656 1 74.62 70 ASP B CA 1
ATOM 1979 C C . ASP B 1 70 ? 1.986 -17.156 -18.438 1 74.62 70 ASP B C 1
ATOM 1981 O O . ASP B 1 70 ? 2.121 -16.281 -17.594 1 74.62 70 ASP B O 1
ATOM 1985 N N . TYR B 1 71 ? 1.043 -17.344 -19.172 1 78.44 71 TYR B N 1
ATOM 1986 C CA . TYR B 1 71 ? -0.071 -16.422 -19.047 1 78.44 71 TYR B CA 1
ATOM 1987 C C . TYR B 1 71 ? -0.782 -16.594 -17.719 1 78.44 71 TYR B C 1
ATOM 1989 O O . TYR B 1 71 ? -1.129 -15.617 -17.047 1 78.44 71 TYR B O 1
ATOM 1997 N N . ARG B 1 72 ? -0.967 -17.781 -17.281 1 81.25 72 ARG B N 1
ATOM 1998 C CA . ARG B 1 72 ? -1.634 -18.062 -16.016 1 81.25 72 ARG B CA 1
ATOM 1999 C C . ARG B 1 72 ? -0.826 -17.531 -14.844 1 81.25 72 ARG B C 1
ATOM 2001 O O . ARG B 1 72 ? -1.389 -16.984 -13.898 1 81.25 72 ARG B O 1
ATOM 2008 N N . LEU B 1 73 ? 0.408 -17.641 -15 1 81.19 73 LEU B N 1
ATOM 2009 C CA . LEU B 1 73 ? 1.29 -17.125 -13.953 1 81.19 73 LEU B CA 1
ATOM 2010 C C . LEU B 1 73 ? 1.202 -15.602 -13.875 1 81.19 73 LEU B C 1
ATOM 2012 O O . LEU B 1 73 ? 1.149 -15.031 -12.781 1 81.19 73 LEU B O 1
ATOM 2016 N N . SER B 1 74 ? 1.207 -14.992 -15.008 1 81.88 74 SER B N 1
ATOM 2017 C CA . SER B 1 74 ? 1.076 -13.539 -15.047 1 81.88 74 SER B CA 1
ATOM 2018 C C . SER B 1 74 ? -0.242 -13.086 -14.43 1 81.88 74 SER B C 1
ATOM 2020 O O . SER B 1 74 ? -0.276 -12.117 -13.664 1 81.88 74 SER B O 1
ATOM 2022 N N . MET B 1 75 ? -1.221 -13.805 -14.727 1 85.75 75 MET B N 1
ATOM 2023 C CA . MET B 1 75 ? -2.533 -13.477 -14.172 1 85.75 75 MET B CA 1
ATOM 2024 C C . MET B 1 75 ? -2.547 -13.664 -12.656 1 85.75 75 MET B C 1
ATOM 2026 O O . MET B 1 75 ? -3.123 -12.852 -11.93 1 85.75 75 MET B O 1
ATOM 2030 N N . LEU B 1 76 ? -1.955 -14.703 -12.227 1 87.12 76 LEU B N 1
ATOM 2031 C CA . LEU B 1 76 ? -1.857 -14.961 -10.789 1 87.12 76 LEU B CA 1
ATOM 2032 C C . LEU B 1 76 ? -1.141 -13.812 -10.086 1 87.12 76 LEU B C 1
ATOM 2034 O O . LEU B 1 76 ? -1.603 -13.336 -9.047 1 87.12 76 LEU B O 1
ATOM 2038 N N . ASN B 1 77 ? -0.121 -13.391 -10.68 1 85.62 77 ASN B N 1
ATOM 2039 C CA . ASN B 1 77 ? 0.646 -12.289 -10.117 1 85.62 77 ASN B CA 1
ATOM 2040 C C . ASN B 1 77 ? -0.167 -11 -10.094 1 85.62 77 ASN B C 1
ATOM 2042 O O . ASN B 1 77 ? -0.2 -10.297 -9.078 1 85.62 77 ASN B O 1
ATOM 2046 N N . TRP B 1 78 ? -0.821 -10.805 -11.133 1 87.19 78 TRP B N 1
ATOM 2047 C CA . TRP B 1 78 ? -1.621 -9.586 -11.25 1 87.19 78 TRP B CA 1
ATOM 2048 C C . TRP B 1 78 ? -2.74 -9.57 -10.219 1 87.19 78 TRP B C 1
ATOM 2050 O O . TRP B 1 78 ? -3.008 -8.539 -9.594 1 87.19 78 TRP B O 1
ATOM 2060 N N . GLN B 1 79 ? -3.348 -10.672 -10.055 1 92.19 79 GLN B N 1
ATOM 2061 C CA . GLN B 1 79 ? -4.461 -10.727 -9.109 1 92.19 79 GLN B CA 1
ATOM 2062 C C . GLN B 1 79 ? -3.973 -10.562 -7.676 1 92.19 79 GLN B C 1
ATOM 2064 O O . GLN B 1 79 ? -4.645 -9.93 -6.859 1 92.19 79 GLN B O 1
ATOM 2069 N N . THR B 1 80 ? -2.859 -11.125 -7.414 1 93.31 80 THR B N 1
ATOM 2070 C CA . THR B 1 80 ? -2.293 -10.984 -6.078 1 93.31 80 THR B CA 1
ATOM 2071 C C . THR B 1 80 ? -1.863 -9.547 -5.824 1 93.31 80 THR B C 1
ATOM 2073 O O . THR B 1 80 ? -2.113 -8.992 -4.746 1 93.31 80 THR B O 1
ATOM 2076 N N . MET B 1 81 ? -1.276 -8.938 -6.805 1 93.81 81 MET B N 1
ATOM 2077 C CA . MET B 1 81 ? -0.906 -7.527 -6.688 1 93.81 81 MET B CA 1
ATOM 2078 C C . MET B 1 81 ? -2.139 -6.656 -6.469 1 93.81 81 MET B C 1
ATOM 2080 O O . MET B 1 81 ? -2.092 -5.684 -5.715 1 93.81 81 MET B O 1
ATOM 2084 N N . THR B 1 82 ? -3.162 -7.027 -7.16 1 96.31 82 THR B N 1
ATOM 2085 C CA . THR B 1 82 ? -4.406 -6.281 -7.02 1 96.31 82 THR B CA 1
ATOM 2086 C C . THR B 1 82 ? -4.957 -6.41 -5.602 1 96.31 82 THR B C 1
ATOM 2088 O O . THR B 1 82 ? -5.379 -5.422 -5 1 96.31 82 THR B O 1
ATOM 2091 N N . LEU B 1 83 ? -4.934 -7.586 -5.078 1 96.56 83 LEU B N 1
ATOM 2092 C CA . LEU B 1 83 ? -5.371 -7.809 -3.707 1 96.56 83 LEU B CA 1
ATOM 2093 C C . LEU B 1 83 ? -4.586 -6.934 -2.736 1 96.56 83 LEU B C 1
ATOM 2095 O O . LEU B 1 83 ? -5.172 -6.277 -1.872 1 96.56 83 LEU B O 1
ATOM 2099 N N . GLU B 1 84 ? -3.359 -6.836 -2.939 1 95.94 84 GLU B N 1
ATOM 2100 C CA . GLU B 1 84 ? -2.502 -6.051 -2.059 1 95.94 84 GLU B CA 1
ATOM 2101 C C . GLU B 1 84 ? -2.752 -4.555 -2.24 1 95.94 84 GLU B C 1
ATOM 2103 O O . GLU B 1 84 ? -2.689 -3.789 -1.275 1 95.94 84 GLU B O 1
ATOM 2108 N N . SER B 1 85 ? -2.953 -4.195 -3.439 1 96.12 85 SER B N 1
ATOM 2109 C CA . SER B 1 85 ? -3.256 -2.787 -3.68 1 96.12 85 SER B CA 1
ATOM 2110 C C . SER B 1 85 ? -4.566 -2.381 -3.014 1 96.12 85 SER B C 1
ATOM 2112 O O . SER B 1 85 ? -4.691 -1.265 -2.508 1 96.12 85 SER B O 1
ATOM 2114 N N . LEU B 1 86 ? -5.504 -3.244 -3.057 1 97.31 86 LEU B N 1
ATOM 2115 C CA . LEU B 1 86 ? -6.758 -2.992 -2.357 1 97.31 86 LEU B CA 1
ATOM 2116 C C . LEU B 1 86 ? -6.535 -2.91 -0.851 1 97.31 86 LEU B C 1
ATOM 2118 O O . LEU B 1 86 ? -7.105 -2.047 -0.181 1 97.31 86 LEU B O 1
ATOM 2122 N N . GLN B 1 87 ? -5.719 -3.766 -0.357 1 95.94 87 GLN B N 1
ATOM 2123 C CA . GLN B 1 87 ? -5.383 -3.732 1.062 1 95.94 87 GLN B CA 1
ATOM 2124 C C . GLN B 1 87 ? -4.695 -2.42 1.435 1 95.94 87 GLN B C 1
ATOM 2126 O O . GLN B 1 87 ? -4.992 -1.835 2.479 1 95.94 87 GLN B O 1
ATOM 2131 N N . SER B 1 88 ? -3.771 -2.021 0.573 1 95.44 88 SER B N 1
ATOM 2132 C CA . SER B 1 88 ? -3.084 -0.754 0.8 1 95.44 88 SER B CA 1
ATOM 2133 C C . SER B 1 88 ? -4.066 0.413 0.806 1 95.44 88 SER B C 1
ATOM 2135 O O . SER B 1 88 ? -3.938 1.335 1.613 1 95.44 88 SER B O 1
ATOM 2137 N N . THR B 1 89 ? -4.969 0.372 -0.068 1 96.5 89 THR B N 1
ATOM 2138 C CA . THR B 1 89 ? -6.016 1.386 -0.126 1 96.5 89 THR B CA 1
ATOM 2139 C C . THR B 1 89 ? -6.828 1.397 1.165 1 96.5 89 THR B C 1
ATOM 2141 O O . THR B 1 89 ? -7.008 2.449 1.783 1 96.5 89 THR B O 1
ATOM 2144 N N . LEU B 1 90 ? -7.23 0.253 1.544 1 97.06 90 LEU B N 1
ATOM 2145 C CA . LEU B 1 90 ? -8.023 0.127 2.762 1 97.06 90 LEU B CA 1
ATOM 2146 C C . LEU B 1 90 ? -7.234 0.615 3.975 1 97.06 90 LEU B C 1
ATOM 2148 O O . LEU B 1 90 ? -7.77 1.338 4.816 1 97.06 90 LEU B O 1
ATOM 2152 N N . SER B 1 91 ? -6.016 0.294 4.035 1 95.38 91 SER B N 1
ATOM 2153 C CA . SER B 1 91 ? -5.148 0.717 5.133 1 95.38 91 SER B CA 1
ATOM 2154 C C . SER B 1 91 ? -5.012 2.234 5.172 1 95.38 91 SER B C 1
ATOM 2156 O O . SER B 1 91 ? -5.098 2.842 6.242 1 95.38 91 SER B O 1
ATOM 2158 N N . ALA B 1 92 ? -4.84 2.824 4.027 1 95.31 92 ALA B N 1
ATOM 2159 C CA . ALA B 1 92 ? -4.723 4.277 3.965 1 95.31 92 ALA B CA 1
ATOM 2160 C C . ALA B 1 92 ? -6.016 4.953 4.41 1 95.31 92 ALA B C 1
ATOM 2162 O O . ALA B 1 92 ? -5.988 5.898 5.203 1 95.31 92 ALA B O 1
ATOM 2163 N N . LEU B 1 93 ? -7.09 4.445 4.023 1 95.56 93 LEU B N 1
ATOM 2164 C CA . LEU B 1 93 ? -8.383 5.059 4.309 1 95.56 93 LEU B CA 1
ATOM 2165 C C . LEU B 1 93 ? -8.773 4.852 5.77 1 95.56 93 LEU B C 1
ATOM 2167 O O . LEU B 1 93 ? -9.406 5.715 6.375 1 95.56 93 LEU B O 1
ATOM 2171 N N . SER B 1 94 ? -8.328 3.738 6.301 1 95.38 94 SER B N 1
ATOM 2172 C CA . SER B 1 94 ? -8.719 3.406 7.668 1 95.38 94 SER B CA 1
ATOM 2173 C C . SER B 1 94 ? -7.754 4.012 8.68 1 95.38 94 SER B C 1
ATOM 2175 O O . SER B 1 94 ? -8.023 4.016 9.883 1 95.38 94 SER B O 1
ATOM 2177 N N . SER B 1 95 ? -6.617 4.531 8.219 1 92.88 95 SER B N 1
ATOM 2178 C CA . SER B 1 95 ? -5.566 5.031 9.094 1 92.88 95 SER B CA 1
ATOM 2179 C C . SER B 1 95 ? -5.961 6.363 9.727 1 92.88 95 SER B C 1
ATOM 2181 O O . SER B 1 95 ? -5.367 6.781 10.727 1 92.88 95 SER B O 1
ATOM 2183 N N . GLY B 1 96 ? -6.898 7.125 9.055 1 91.56 96 GLY B N 1
ATOM 2184 C CA . GLY B 1 96 ? -7.316 8.43 9.547 1 91.56 96 GLY B CA 1
ATOM 2185 C C . GLY B 1 96 ? -6.457 9.562 9.023 1 91.56 96 GLY B C 1
ATOM 2186 O O . GLY B 1 96 ? -6.637 10.719 9.422 1 91.56 96 GLY B O 1
ATOM 2187 N N . ILE B 1 97 ? -5.535 9.234 8.133 1 92.62 97 ILE B N 1
ATOM 2188 C CA . ILE B 1 97 ? -4.711 10.32 7.605 1 92.62 97 ILE B CA 1
ATOM 2189 C C . ILE B 1 97 ? -5.547 11.203 6.68 1 92.62 97 ILE B C 1
ATOM 2191 O O . ILE B 1 97 ? -5.215 12.367 6.457 1 92.62 97 ILE B O 1
ATOM 2195 N N . ILE B 1 98 ? -6.551 10.578 6.207 1 90.56 98 ILE B N 1
ATOM 2196 C CA . ILE B 1 98 ? -7.562 11.336 5.477 1 90.56 98 ILE B CA 1
ATOM 2197 C C . ILE B 1 98 ? -8.938 11.102 6.105 1 90.56 98 ILE B C 1
ATOM 2199 O O . ILE B 1 98 ? -9.203 10.031 6.641 1 90.56 98 ILE B O 1
ATOM 2203 N N . GLU B 1 99 ? -9.664 12.062 6.004 1 88.75 99 GLU B N 1
ATOM 2204 C CA . GLU B 1 99 ? -11.008 11.93 6.574 1 88.75 99 GLU B CA 1
ATOM 2205 C C . GLU B 1 99 ? -12.023 11.523 5.512 1 88.75 99 GLU B C 1
ATOM 2207 O O . GLU B 1 99 ? -12.328 12.297 4.605 1 88.75 99 GLU B O 1
ATOM 2212 N N . ILE B 1 100 ? -12.508 10.344 5.699 1 91.69 100 ILE B N 1
ATOM 2213 C CA . ILE B 1 100 ? -13.547 9.828 4.82 1 91.69 100 ILE B CA 1
ATOM 2214 C C . ILE B 1 100 ? -14.656 9.195 5.656 1 91.69 100 ILE B C 1
ATOM 2216 O O . ILE B 1 100 ? -14.406 8.664 6.734 1 91.69 100 ILE B O 1
ATOM 2220 N N . PRO B 1 101 ? -15.883 9.297 5.16 1 94.06 101 PRO B N 1
ATOM 2221 C CA . PRO B 1 101 ? -17 8.695 5.891 1 94.06 101 PRO B CA 1
ATOM 2222 C C . PRO B 1 101 ? -16.797 7.203 6.152 1 94.06 101 PRO B C 1
ATOM 2224 O O . PRO B 1 101 ? -16.266 6.488 5.297 1 94.06 101 PRO B O 1
ATOM 2227 N N . ASN B 1 102 ? -17.297 6.711 7.258 1 95.06 102 ASN B N 1
ATOM 2228 C CA . ASN B 1 102 ? -17.141 5.316 7.66 1 95.06 102 ASN B CA 1
ATOM 2229 C C . ASN B 1 102 ? -17.828 4.371 6.68 1 95.06 102 ASN B C 1
ATOM 2231 O O . ASN B 1 102 ? -17.359 3.25 6.457 1 95.06 102 ASN B O 1
ATOM 2235 N N . GLU B 1 103 ? -18.922 4.816 6.137 1 95 103 GLU B N 1
ATOM 2236 C CA . GLU B 1 103 ? -19.656 3.998 5.176 1 95 103 GLU B CA 1
ATOM 2237 C C . GLU B 1 103 ? -18.781 3.668 3.961 1 95 103 GLU B C 1
ATOM 2239 O O . GLU B 1 103 ? -18.844 2.557 3.434 1 95 103 GLU B O 1
ATOM 2244 N N . GLN B 1 104 ? -18.031 4.582 3.535 1 95 104 GLN B N 1
ATOM 2245 C CA . GLN B 1 104 ? -17.141 4.367 2.4 1 95 104 GLN B CA 1
ATOM 2246 C C . GLN B 1 104 ? -16.016 3.398 2.76 1 95 104 GLN B C 1
ATOM 2248 O O . GLN B 1 104 ? -15.68 2.506 1.978 1 95 104 GLN B O 1
ATOM 2253 N N . ILE B 1 105 ? -15.461 3.537 4 1 96.5 105 ILE B N 1
ATOM 2254 C CA . ILE B 1 105 ? -14.422 2.629 4.477 1 96.5 105 ILE B CA 1
ATOM 2255 C C . ILE B 1 105 ? -14.977 1.207 4.543 1 96.5 105 ILE B C 1
ATOM 2257 O O . ILE B 1 105 ? -14.32 0.257 4.113 1 96.5 105 ILE B O 1
ATOM 2261 N N . GLN B 1 106 ? -16.156 1.079 5.004 1 96.56 106 GLN B N 1
ATOM 2262 C CA . GLN B 1 106 ? -16.781 -0.233 5.137 1 96.56 106 GLN B CA 1
ATOM 2263 C C . GLN B 1 106 ? -17.016 -0.868 3.771 1 96.56 106 GLN B C 1
ATOM 2265 O O . GLN B 1 106 ? -16.766 -2.059 3.58 1 96.56 106 GLN B O 1
ATOM 2270 N N . SER B 1 107 ? -17.516 -0.101 2.898 1 96.12 107 SER B N 1
ATOM 2271 C CA . SER B 1 107 ? -17.75 -0.609 1.551 1 96.12 107 SER B CA 1
ATOM 2272 C C . SER B 1 107 ? -16.453 -1.117 0.922 1 96.12 107 SER B C 1
ATOM 2274 O O . SER B 1 107 ? -16.438 -2.184 0.302 1 96.12 107 SER B O 1
ATOM 2276 N N . ILE B 1 108 ? -15.406 -0.403 1.076 1 96.12 108 ILE B N 1
ATOM 2277 C CA . ILE B 1 108 ? -14.125 -0.788 0.493 1 96.12 108 ILE B CA 1
ATOM 2278 C C . ILE B 1 108 ? -13.57 -2 1.233 1 96.12 108 ILE B C 1
ATOM 2280 O O . ILE B 1 108 ? -12.945 -2.875 0.624 1 96.12 108 ILE B O 1
ATOM 2284 N N . SER B 1 109 ? -13.828 -2.068 2.523 1 97.12 109 SER B N 1
ATOM 2285 C CA . SER B 1 109 ? -13.477 -3.252 3.299 1 97.12 109 SER B CA 1
ATOM 2286 C C . SER B 1 109 ? -14.219 -4.484 2.793 1 97.12 109 SER B C 1
ATOM 2288 O O . SER B 1 109 ? -13.625 -5.551 2.625 1 97.12 109 SER B O 1
ATOM 2290 N N . ASP B 1 110 ? -15.477 -4.305 2.547 1 96.31 110 ASP B N 1
ATOM 2291 C CA . ASP B 1 110 ? -16.281 -5.398 2.006 1 96.31 110 ASP B CA 1
ATOM 2292 C C . ASP B 1 110 ? -15.766 -5.828 0.633 1 96.31 110 ASP B C 1
ATOM 2294 O O . ASP B 1 110 ? -15.688 -7.023 0.34 1 96.31 110 ASP B O 1
ATOM 2298 N N . LEU B 1 111 ? -15.445 -4.879 -0.149 1 96.75 111 LEU B N 1
ATOM 2299 C CA . LEU B 1 111 ? -14.898 -5.168 -1.47 1 96.75 111 LEU B CA 1
ATOM 2300 C C . LEU B 1 111 ? -13.609 -5.977 -1.358 1 96.75 111 LEU B C 1
ATOM 2302 O O . LEU B 1 111 ? -13.422 -6.953 -2.088 1 96.75 111 LEU B O 1
ATOM 2306 N N . TYR B 1 112 ? -12.719 -5.559 -0.496 1 97.06 112 TYR B N 1
ATOM 2307 C CA . TYR B 1 112 ? -11.477 -6.289 -0.271 1 97.06 112 TYR B CA 1
ATOM 2308 C C . TYR B 1 112 ? -11.758 -7.742 0.093 1 97.06 112 TYR B C 1
ATOM 2310 O O . TYR B 1 112 ? -11.117 -8.656 -0.436 1 97.06 112 TYR B O 1
ATOM 2318 N N . TYR B 1 113 ? -12.664 -7.887 0.991 1 96.31 113 TYR B N 1
ATOM 2319 C CA . TYR B 1 113 ? -13.008 -9.234 1.428 1 96.31 113 TYR B CA 1
ATOM 2320 C C . TYR B 1 113 ? -13.555 -10.062 0.27 1 96.31 113 TYR B C 1
ATOM 2322 O O . TYR B 1 113 ? -13.094 -11.18 0.031 1 96.31 113 TYR B O 1
ATOM 2330 N N . LYS B 1 114 ? -14.516 -9.547 -0.429 1 95.75 114 LYS B N 1
ATOM 2331 C CA . LYS B 1 114 ? -15.109 -10.25 -1.565 1 95.75 114 LYS B CA 1
ATOM 2332 C C . LYS B 1 114 ? -14.055 -10.609 -2.602 1 95.75 114 LYS B C 1
ATOM 2334 O O . LYS B 1 114 ? -14.039 -11.734 -3.109 1 95.75 114 LYS B O 1
ATOM 2339 N N . TYR B 1 115 ? -13.195 -9.656 -2.914 1 96.12 115 TYR B N 1
ATOM 2340 C CA . TYR B 1 115 ? -12.117 -9.922 -3.869 1 96.12 115 TYR B CA 1
ATOM 2341 C C . TYR B 1 115 ? -11.18 -11 -3.35 1 96.12 115 TYR B C 1
ATOM 2343 O O . TYR B 1 115 ? -10.719 -11.852 -4.113 1 96.12 115 TYR B O 1
ATOM 2351 N N . SER B 1 116 ? -10.883 -10.914 -2.047 1 94.94 116 SER B N 1
ATOM 2352 C CA . SER B 1 116 ? -9.977 -11.898 -1.458 1 94.94 116 SER B CA 1
ATOM 2353 C C . SER B 1 116 ? -10.539 -13.312 -1.579 1 94.94 116 SER B C 1
ATOM 2355 O O . SER B 1 116 ? -9.797 -14.258 -1.852 1 94.94 116 SER B O 1
ATOM 2357 N N . VAL B 1 117 ? -11.789 -13.461 -1.379 1 94.44 117 VAL B N 1
ATOM 2358 C CA . VAL B 1 117 ? -12.438 -14.766 -1.498 1 94.44 117 VAL B CA 1
ATOM 2359 C C . VAL B 1 117 ? -12.367 -15.25 -2.943 1 94.44 117 VAL B C 1
ATOM 2361 O O . VAL B 1 117 ? -11.969 -16.391 -3.203 1 94.44 117 VAL B O 1
ATOM 2364 N N . TRP B 1 118 ? -12.727 -14.398 -3.83 1 94.88 118 TRP B N 1
ATOM 2365 C CA . TRP B 1 118 ? -12.625 -14.742 -5.242 1 94.88 118 TRP B CA 1
ATOM 2366 C C . TRP B 1 118 ? -11.188 -15.109 -5.609 1 94.88 118 TRP B C 1
ATOM 2368 O O . TRP B 1 118 ? -10.953 -16.094 -6.305 1 94.88 118 TRP B O 1
ATOM 2378 N N . HIS B 1 119 ? -10.25 -14.297 -5.172 1 93.62 119 HIS B N 1
ATOM 2379 C CA . HIS B 1 119 ? -8.836 -14.484 -5.457 1 93.62 119 HIS B CA 1
ATOM 2380 C C . HIS B 1 119 ? -8.359 -15.859 -4.996 1 93.62 119 HIS B C 1
ATOM 2382 O O . HIS B 1 119 ? -7.617 -16.531 -5.715 1 93.62 119 HIS B O 1
ATOM 2388 N N . GLY B 1 120 ? -8.75 -16.234 -3.818 1 91.06 120 GLY B N 1
ATOM 2389 C CA . GLY B 1 120 ? -8.352 -17.531 -3.311 1 91.06 120 GLY B CA 1
ATOM 2390 C C . GLY B 1 120 ? -8.688 -18.672 -4.258 1 91.06 120 GLY B C 1
ATOM 2391 O O . GLY B 1 120 ? -7.828 -19.484 -4.598 1 91.06 120 GLY B O 1
ATOM 2392 N N . LYS B 1 121 ? -9.859 -18.734 -4.688 1 92 121 LYS B N 1
ATOM 2393 C CA . LYS B 1 121 ? -10.289 -19.797 -5.605 1 92 121 LYS B CA 1
ATOM 2394 C C . LYS B 1 121 ? -9.656 -19.625 -6.98 1 92 121 LYS B C 1
ATOM 2396 O O . LYS B 1 121 ? -9.328 -20.609 -7.645 1 92 121 LYS B O 1
ATOM 2401 N N . ALA B 1 122 ? -9.547 -18.375 -7.426 1 91.06 122 ALA B N 1
ATOM 2402 C CA . ALA B 1 122 ? -8.922 -18.109 -8.719 1 91.06 122 ALA B CA 1
ATOM 2403 C C . ALA B 1 122 ? -7.484 -18.609 -8.75 1 91.06 122 ALA B C 1
ATOM 2405 O O . ALA B 1 122 ? -7.031 -19.141 -9.766 1 91.06 122 ALA B O 1
ATOM 2406 N N . VAL B 1 123 ? -6.801 -18.438 -7.684 1 88.75 123 VAL B N 1
ATOM 2407 C CA . VAL B 1 123 ? -5.426 -18.906 -7.582 1 88.75 123 VAL B CA 1
ATOM 2408 C C . VAL B 1 123 ? -5.375 -20.422 -7.766 1 88.75 123 VAL B C 1
ATOM 2410 O O . VAL B 1 123 ? -4.551 -20.938 -8.523 1 88.75 123 VAL B O 1
ATOM 2413 N N . ASP B 1 124 ? -6.27 -21.125 -7.148 1 87.56 124 ASP B N 1
ATOM 2414 C CA . ASP B 1 124 ? -6.332 -22.578 -7.277 1 87.56 124 ASP B CA 1
ATOM 2415 C C . ASP B 1 124 ? -6.57 -22.984 -8.727 1 87.56 124 ASP B C 1
ATOM 2417 O O . ASP B 1 124 ? -5.93 -23.922 -9.227 1 87.56 124 ASP B O 1
ATOM 2421 N N . ILE B 1 125 ? -7.449 -22.297 -9.312 1 87.5 125 ILE B N 1
ATOM 2422 C CA . ILE B 1 125 ? -7.816 -22.609 -10.695 1 87.5 125 ILE B CA 1
ATOM 2423 C C . ILE B 1 125 ? -6.625 -22.375 -11.609 1 87.5 125 ILE B C 1
ATOM 2425 O O . ILE B 1 125 ? -6.312 -23.203 -12.469 1 87.5 125 ILE B O 1
ATOM 2429 N N . LEU B 1 126 ? -5.973 -21.266 -11.438 1 86.19 126 LEU B N 1
ATOM 2430 C CA . LEU B 1 126 ? -4.918 -20.844 -12.352 1 86.19 126 LEU B CA 1
ATOM 2431 C C . LEU B 1 126 ? -3.641 -21.641 -12.109 1 86.19 126 LEU B C 1
ATOM 2433 O O . LEU B 1 126 ? -2.793 -21.75 -13 1 86.19 126 LEU B O 1
ATOM 2437 N N . TYR B 1 127 ? -3.537 -22.203 -10.945 1 81.75 127 TYR B N 1
ATOM 2438 C CA . TYR B 1 127 ? -2.342 -22.969 -10.625 1 81.75 127 TYR B CA 1
ATOM 2439 C C . TYR B 1 127 ? -2.486 -24.422 -11.07 1 81.75 127 TYR B C 1
ATOM 2441 O O . TYR B 1 127 ? -1.496 -25.141 -11.156 1 81.75 127 TYR B O 1
ATOM 2449 N N . LYS B 1 128 ? -3.686 -24.812 -11.312 1 78.94 128 LYS B N 1
ATOM 2450 C CA . LYS B 1 128 ? -3.906 -26.203 -11.734 1 78.94 128 LYS B CA 1
ATOM 2451 C C . LYS B 1 128 ? -3.225 -26.484 -13.07 1 78.94 128 LYS B C 1
ATOM 2453 O O . LYS B 1 128 ? -3.104 -25.594 -13.914 1 78.94 128 LYS B O 1
ATOM 2458 N N . GLN B 1 129 ? -2.848 -27.719 -13.164 1 74.56 129 GLN B N 1
ATOM 2459 C CA . GLN B 1 129 ? -2.256 -28.156 -14.422 1 74.56 129 GLN B CA 1
ATOM 2460 C C . GLN B 1 129 ? -3.332 -28.594 -15.414 1 74.56 129 GLN B C 1
ATOM 2462 O O . GLN B 1 129 ? -4.391 -29.078 -15.008 1 74.56 129 GLN B O 1
ATOM 2467 N N . GLY B 1 130 ? -3.059 -28.406 -16.766 1 76.88 130 GLY B N 1
ATOM 2468 C CA . GLY B 1 130 ? -3.992 -28.828 -17.797 1 76.88 130 GLY B CA 1
ATOM 2469 C C . GLY B 1 130 ? -4.969 -27.734 -18.188 1 76.88 130 GLY B C 1
ATOM 2470 O O . GLY B 1 130 ? -4.852 -26.594 -17.75 1 76.88 130 GLY B O 1
ATOM 2471 N N . PRO B 1 131 ? -5.809 -28.156 -19.047 1 81 131 PRO B N 1
ATOM 2472 C CA . PRO B 1 131 ? -6.766 -27.156 -19.516 1 81 131 PRO B CA 1
ATOM 2473 C C . PRO B 1 131 ? -7.805 -26.781 -18.469 1 81 131 PRO B C 1
ATOM 2475 O O . PRO B 1 131 ? -8.148 -27.594 -17.609 1 81 131 PRO B O 1
ATOM 2478 N N . LEU B 1 132 ? -8.289 -25.594 -18.453 1 85.81 132 LEU B N 1
ATOM 2479 C CA . LEU B 1 132 ? -9.352 -25.156 -17.562 1 85.81 132 LEU B CA 1
ATOM 2480 C C . LEU B 1 132 ? -10.695 -25.766 -17.969 1 85.81 132 LEU B C 1
ATOM 2482 O O . LEU B 1 132 ? -10.992 -25.875 -19.156 1 85.81 132 LEU B O 1
ATOM 2486 N N . SER B 1 133 ? -11.438 -26.188 -17.031 1 87.5 133 SER B N 1
ATOM 2487 C CA . SER B 1 133 ? -12.805 -26.641 -17.297 1 87.5 133 SER B CA 1
ATOM 2488 C C . SER B 1 133 ? -13.727 -25.453 -17.578 1 87.5 133 SER B C 1
ATOM 2490 O O . SER B 1 133 ? -13.359 -24.297 -17.344 1 87.5 133 SER B O 1
ATOM 2492 N N . THR B 1 134 ? -14.883 -25.781 -18.125 1 87.88 134 THR B N 1
ATOM 2493 C CA . THR B 1 134 ? -15.875 -24.734 -18.406 1 87.88 134 THR B CA 1
ATOM 2494 C C . THR B 1 134 ? -16.281 -24.031 -17.109 1 87.88 134 THR B C 1
ATOM 2496 O O . THR B 1 134 ? -16.438 -22.812 -17.094 1 87.88 134 THR B O 1
ATOM 2499 N N . GLU B 1 135 ? -16.422 -24.766 -16.016 1 90.62 135 GLU B N 1
ATOM 2500 C CA . GLU B 1 135 ? -16.812 -24.219 -14.719 1 90.62 135 GLU B CA 1
ATOM 2501 C C . GLU B 1 135 ? -15.734 -23.281 -14.164 1 90.62 135 GLU B C 1
ATOM 2503 O O . GLU B 1 135 ? -16.047 -22.234 -13.586 1 90.62 135 GLU B O 1
ATOM 2508 N N . GLU B 1 136 ? -14.539 -23.688 -14.352 1 89.56 136 GLU B N 1
ATOM 2509 C CA . GLU B 1 136 ? -13.422 -22.875 -13.891 1 89.56 136 GLU B CA 1
ATOM 2510 C C . GLU B 1 136 ? -13.344 -21.562 -14.656 1 89.56 136 GLU B C 1
ATOM 2512 O O . GLU B 1 136 ? -13.125 -20.5 -14.062 1 89.56 136 GLU B O 1
ATOM 2517 N N . LYS B 1 137 ? -13.539 -21.656 -15.93 1 87.56 137 LYS B N 1
ATOM 2518 C CA . LYS B 1 137 ? -13.531 -20.469 -16.75 1 87.56 137 LYS B CA 1
ATOM 2519 C C . LYS B 1 137 ? -14.664 -19.516 -16.375 1 87.56 137 LYS B C 1
ATOM 2521 O O . LYS B 1 137 ? -14.469 -18.297 -16.297 1 87.56 137 LYS B O 1
ATOM 2526 N N . GLU B 1 138 ? -15.797 -20.078 -16.188 1 88.94 138 GLU B N 1
ATOM 2527 C CA . GLU B 1 138 ? -16.953 -19.281 -15.797 1 88.94 138 GLU B CA 1
ATOM 2528 C C . GLU B 1 138 ? -16.703 -18.547 -14.477 1 88.94 138 GLU B C 1
ATOM 2530 O O . GLU B 1 138 ? -17.094 -17.391 -14.312 1 88.94 138 GLU B O 1
ATOM 2535 N N . TYR B 1 139 ? -16.078 -19.234 -13.539 1 91.19 139 TYR B N 1
ATOM 2536 C CA . TYR B 1 139 ? -15.75 -18.609 -12.258 1 91.19 139 TYR B CA 1
ATOM 2537 C C . TYR B 1 139 ? -14.852 -17.406 -12.445 1 91.19 139 TYR B C 1
ATOM 2539 O O . TYR B 1 139 ? -15.102 -16.344 -11.867 1 91.19 139 TYR B O 1
ATOM 2547 N N . LEU B 1 140 ? -13.797 -17.531 -13.25 1 89.81 140 LEU B N 1
ATOM 2548 C CA . LEU B 1 140 ? -12.859 -16.453 -13.5 1 89.81 140 LEU B CA 1
ATOM 2549 C C . LEU B 1 140 ? -13.539 -15.289 -14.211 1 89.81 140 LEU B C 1
ATOM 2551 O O . LEU B 1 140 ? -13.281 -14.117 -13.906 1 89.81 140 LEU B O 1
ATOM 2555 N N . LEU B 1 141 ? -14.445 -15.586 -15.047 1 89.94 141 LEU B N 1
ATOM 2556 C CA . LEU B 1 141 ? -15.094 -14.578 -15.883 1 89.94 141 LEU B CA 1
ATOM 2557 C C . LEU B 1 141 ? -16.078 -13.75 -15.062 1 89.94 141 LEU B C 1
ATOM 2559 O O . LEU B 1 141 ? -16.438 -12.633 -15.453 1 89.94 141 LEU B O 1
ATOM 2563 N N . LYS B 1 142 ? -16.5 -14.273 -13.93 1 90.44 142 LYS B N 1
ATOM 2564 C CA . LYS B 1 142 ? -17.406 -13.508 -13.078 1 90.44 142 LYS B CA 1
ATOM 2565 C C . LYS B 1 142 ? -16.812 -12.164 -12.703 1 90.44 142 LYS B C 1
ATOM 2567 O O . LYS B 1 142 ? -17.5 -11.141 -12.734 1 90.44 142 LYS B O 1
ATOM 2572 N N . MET B 1 143 ? -15.539 -12.188 -12.367 1 91.75 143 MET B N 1
ATOM 2573 C CA . MET B 1 143 ? -14.867 -10.945 -12 1 91.75 143 MET B CA 1
ATOM 2574 C C . MET B 1 143 ? -14.766 -10.008 -13.195 1 91.75 143 MET B C 1
ATOM 2576 O O . MET B 1 143 ? -15.07 -8.82 -13.086 1 91.75 143 MET B O 1
ATOM 2580 N N . SER B 1 144 ? -14.359 -10.539 -14.289 1 90.56 144 SER B N 1
ATOM 2581 C CA . SER B 1 144 ? -14.219 -9.727 -15.492 1 90.56 144 SER B CA 1
ATOM 2582 C C . SER B 1 144 ? -15.555 -9.094 -15.891 1 90.56 144 SER B C 1
ATOM 2584 O O . SER B 1 144 ? -15.594 -7.934 -16.312 1 90.56 144 SER B O 1
ATOM 2586 N N . ASN B 1 145 ? -16.625 -9.867 -15.789 1 90.75 145 ASN B N 1
ATOM 2587 C CA . ASN B 1 145 ? -17.938 -9.367 -16.141 1 90.75 145 ASN B CA 1
ATOM 2588 C C . ASN B 1 145 ? -18.359 -8.203 -15.258 1 90.75 145 ASN B C 1
ATOM 2590 O O . ASN B 1 145 ? -18.859 -7.191 -15.75 1 90.75 145 ASN B O 1
ATOM 2594 N N . VAL B 1 146 ? -18.141 -8.359 -13.992 1 92.81 146 VAL B N 1
ATOM 2595 C CA . VAL B 1 146 ? -18.5 -7.297 -13.062 1 92.81 146 VAL B C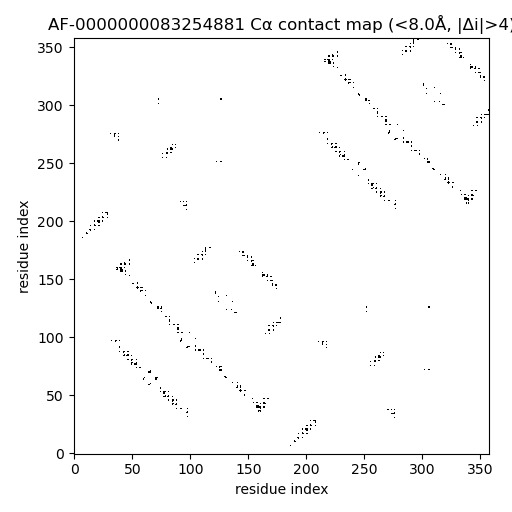A 1
ATOM 2596 C C . VAL B 1 146 ? -17.672 -6.047 -13.352 1 92.81 146 VAL B C 1
ATOM 2598 O O . VAL B 1 146 ? -18.188 -4.934 -13.383 1 92.81 146 VAL B O 1
ATOM 2601 N N . LEU B 1 147 ? -16.391 -6.234 -13.586 1 93.5 147 LEU B N 1
ATOM 2602 C CA . LEU B 1 147 ? -15.508 -5.109 -13.867 1 93.5 147 LEU B CA 1
ATOM 2603 C C . LEU B 1 147 ? -15.891 -4.426 -15.172 1 93.5 147 LEU B C 1
ATOM 2605 O O . LEU B 1 147 ? -15.781 -3.201 -15.297 1 93.5 147 LEU B O 1
ATOM 2609 N N . SER B 1 148 ? -16.297 -5.164 -16.094 1 90.44 148 SER B N 1
ATOM 2610 C CA . SER B 1 148 ? -16.75 -4.609 -17.359 1 90.44 148 SER B CA 1
ATOM 2611 C C . SER B 1 148 ? -18.031 -3.787 -17.188 1 90.44 148 SER B C 1
ATOM 2613 O O . SER B 1 148 ? -18.203 -2.766 -17.859 1 90.44 148 SER B O 1
ATOM 2615 N N . ASP B 1 149 ? -18.828 -4.172 -16.312 1 90.19 149 ASP B N 1
ATOM 2616 C CA . ASP B 1 149 ? -20.109 -3.518 -16.094 1 90.19 149 ASP B CA 1
ATOM 2617 C C . ASP B 1 149 ? -19.906 -2.127 -15.492 1 90.19 149 ASP B C 1
ATOM 2619 O O . ASP B 1 149 ? -20.734 -1.237 -15.688 1 90.19 149 ASP B O 1
ATOM 2623 N N . ILE B 1 150 ? -18.844 -1.945 -14.805 1 90.19 150 ILE B N 1
ATOM 2624 C CA . ILE B 1 150 ? -18.688 -0.67 -14.109 1 90.19 150 ILE B CA 1
ATOM 2625 C C . ILE B 1 150 ? -17.625 0.171 -14.805 1 90.19 150 ILE B C 1
ATOM 2627 O O . ILE B 1 150 ? -17.094 1.118 -14.211 1 90.19 150 ILE B O 1
ATOM 2631 N N . LYS B 1 151 ? -17.25 -0.119 -15.922 1 89.31 151 LYS B N 1
ATOM 2632 C CA . LYS B 1 151 ? -16.188 0.549 -16.672 1 89.31 151 LYS B CA 1
ATOM 2633 C C . LYS B 1 151 ? -16.484 2.037 -16.828 1 89.31 151 LYS B C 1
ATOM 2635 O O . LYS B 1 151 ? -15.57 2.854 -16.906 1 89.31 151 LYS B O 1
ATOM 2640 N N . SER B 1 152 ? -17.75 2.348 -16.922 1 85.69 152 SER B N 1
ATOM 2641 C CA . SER B 1 152 ? -18.141 3.744 -17.094 1 85.69 152 SER B CA 1
ATOM 2642 C C . SER B 1 152 ? -17.766 4.574 -15.867 1 85.69 152 SER B C 1
ATOM 2644 O O . SER B 1 152 ? -17.703 5.805 -15.938 1 85.69 152 SER B O 1
ATOM 2646 N N . PHE B 1 153 ? -17.469 3.906 -14.758 1 86.81 153 PHE B N 1
ATOM 2647 C CA . PHE B 1 153 ? -17.125 4.602 -13.523 1 86.81 153 PHE B CA 1
ATOM 2648 C C . PHE B 1 153 ? -15.625 4.785 -13.391 1 86.81 153 PHE B C 1
ATOM 2650 O O . PHE B 1 153 ? -15.148 5.387 -12.422 1 86.81 153 PHE B O 1
ATOM 2657 N N . LEU B 1 154 ? -14.867 4.348 -14.305 1 91.06 154 LEU B N 1
ATOM 2658 C CA . LEU B 1 154 ? -13.414 4.465 -14.227 1 91.06 154 LEU B CA 1
ATOM 2659 C C . LEU B 1 154 ? -12.992 5.926 -14.094 1 91.06 154 LEU B C 1
ATOM 2661 O O . LEU B 1 154 ? -13.375 6.758 -14.922 1 91.06 154 LEU B O 1
ATOM 2665 N N . PRO B 1 155 ? -12.242 6.105 -13.086 1 89.25 155 PRO B N 1
ATOM 2666 C CA . PRO B 1 155 ? -11.805 7.492 -12.914 1 89.25 155 PRO B CA 1
ATOM 2667 C C . PRO B 1 155 ? -10.781 7.922 -13.961 1 89.25 155 PRO B C 1
ATOM 2669 O O . PRO B 1 155 ? -9.898 7.141 -14.32 1 89.25 155 PRO B O 1
ATOM 2672 N N . THR B 1 156 ? -10.875 9.219 -14.352 1 83.06 156 THR B N 1
ATOM 2673 C CA . THR B 1 156 ? -9.961 9.75 -15.359 1 83.06 156 THR B CA 1
ATOM 2674 C C . THR B 1 156 ? -8.984 10.734 -14.742 1 83.06 156 THR B C 1
ATOM 2676 O O . THR B 1 156 ? -7.918 11 -15.305 1 83.06 156 THR B O 1
ATOM 2679 N N . ASN B 1 157 ? -9.391 11.227 -13.602 1 81.31 157 ASN B N 1
ATOM 2680 C CA . ASN B 1 157 ? -8.547 12.219 -12.945 1 81.31 157 ASN B CA 1
ATOM 2681 C C . ASN B 1 157 ? -7.867 11.641 -11.703 1 81.31 157 ASN B C 1
ATOM 2683 O O . ASN B 1 157 ? -8.516 11.414 -10.68 1 81.31 157 ASN B O 1
ATOM 2687 N N . TRP B 1 158 ? -6.598 11.641 -11.688 1 76.62 158 TRP B N 1
ATOM 2688 C CA . TRP B 1 158 ? -5.805 11.008 -10.641 1 76.62 158 TRP B CA 1
ATOM 2689 C C . TRP B 1 158 ? -5.738 11.891 -9.398 1 76.62 158 TRP B C 1
ATOM 2691 O O . TRP B 1 158 ? -5.344 11.438 -8.32 1 76.62 158 TRP B O 1
ATOM 2701 N N . LYS B 1 159 ? -6.152 13.141 -9.523 1 78.19 159 LYS B N 1
ATOM 2702 C CA . LYS B 1 159 ? -6.047 14.062 -8.391 1 78.19 159 LYS B CA 1
ATOM 2703 C C . LYS B 1 159 ? -7.352 14.117 -7.602 1 78.19 159 LYS B C 1
ATOM 2705 O O . LYS B 1 159 ? -7.398 14.688 -6.512 1 78.19 159 LYS B O 1
ATOM 2710 N N . ASP B 1 160 ? -8.32 13.492 -8.133 1 83.12 160 ASP B N 1
ATOM 2711 C CA . ASP B 1 160 ? -9.617 13.477 -7.473 1 83.12 160 ASP B CA 1
ATOM 2712 C C . ASP B 1 160 ? -9.75 12.266 -6.551 1 83.12 160 ASP B C 1
ATOM 2714 O O . ASP B 1 160 ? -9.852 11.133 -7.016 1 83.12 160 ASP B O 1
ATOM 2718 N N . THR B 1 161 ? -9.844 12.477 -5.262 1 85.12 161 THR B N 1
ATOM 2719 C CA . THR B 1 161 ? -9.922 11.406 -4.273 1 85.12 161 THR B CA 1
ATOM 2720 C C . THR B 1 161 ? -11.297 10.758 -4.293 1 85.12 161 THR B C 1
ATOM 2722 O O . THR B 1 161 ? -11.445 9.586 -3.926 1 85.12 161 THR B O 1
ATOM 2725 N N . ASN B 1 162 ? -12.242 11.461 -4.816 1 88.56 162 ASN B N 1
ATOM 2726 C CA . ASN B 1 162 ? -13.609 10.961 -4.746 1 88.56 162 ASN B CA 1
ATOM 2727 C C . ASN B 1 162 ? -13.906 9.984 -5.879 1 88.56 162 ASN B C 1
ATOM 2729 O O . ASN B 1 162 ? -14.695 9.047 -5.707 1 88.56 162 ASN B O 1
ATOM 2733 N N . ALA B 1 163 ? -13.289 10.156 -6.984 1 91.19 163 ALA B N 1
ATOM 2734 C CA . ALA B 1 163 ? -13.602 9.352 -8.164 1 91.19 163 ALA B CA 1
ATOM 2735 C C . ALA B 1 163 ? -13.234 7.887 -7.934 1 91.19 163 ALA B C 1
ATOM 2737 O O . ALA B 1 163 ? -14.055 6.988 -8.148 1 91.19 163 ALA B O 1
ATOM 2738 N N . PRO B 1 164 ? -12.031 7.637 -7.445 1 94.06 164 PRO B N 1
ATOM 2739 C CA . PRO B 1 164 ? -11.711 6.23 -7.191 1 94.06 164 PRO B CA 1
ATOM 2740 C C . PRO B 1 164 ? -12.578 5.617 -6.09 1 94.06 164 PRO B C 1
ATOM 2742 O O . PRO B 1 164 ? -12.898 4.43 -6.148 1 94.06 164 PRO B O 1
ATOM 2745 N N . ILE B 1 165 ? -12.953 6.348 -5.148 1 94.12 165 ILE B N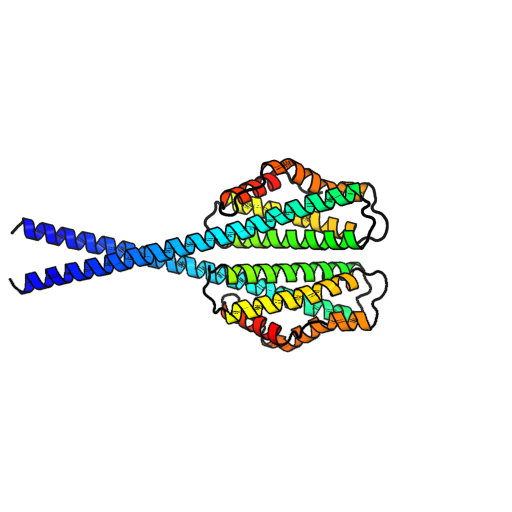 1
ATOM 2746 C CA . ILE B 1 165 ? -13.82 5.855 -4.078 1 94.12 165 ILE B CA 1
ATOM 2747 C C . ILE B 1 165 ? -15.164 5.434 -4.656 1 94.12 165 ILE B C 1
ATOM 2749 O O . ILE B 1 165 ? -15.664 4.348 -4.355 1 94.12 165 ILE B O 1
ATOM 2753 N N . SER B 1 166 ? -15.711 6.254 -5.469 1 92.56 166 SER B N 1
ATOM 2754 C CA . SER B 1 166 ? -16.984 5.949 -6.105 1 92.56 166 SER B CA 1
ATOM 2755 C C . SER B 1 166 ? -16.906 4.672 -6.934 1 92.56 166 SER B C 1
ATOM 2757 O O . SER B 1 166 ? -17.812 3.838 -6.887 1 92.56 166 SER B O 1
ATOM 2759 N N . TYR B 1 167 ? -15.867 4.559 -7.664 1 95.19 167 TYR B N 1
ATOM 2760 C CA . TYR B 1 167 ? -15.656 3.365 -8.477 1 95.19 167 TYR B CA 1
ATOM 2761 C C . TYR B 1 167 ? -15.617 2.115 -7.602 1 95.19 167 TYR B C 1
ATOM 2763 O O . TYR B 1 167 ? -16.297 1.127 -7.891 1 95.19 167 TYR B O 1
ATOM 2771 N N . LEU B 1 168 ? -14.875 2.143 -6.523 1 95.94 168 LEU B N 1
ATOM 2772 C CA . LEU B 1 168 ? -14.711 0.992 -5.645 1 95.94 168 LEU B CA 1
ATOM 2773 C C . LEU B 1 168 ? -16.016 0.649 -4.945 1 95.94 168 LEU B C 1
ATOM 2775 O O . LEU B 1 168 ? -16.344 -0.526 -4.754 1 95.94 168 LEU B O 1
ATOM 2779 N N . MET B 1 169 ? -16.719 1.651 -4.621 1 94.31 169 MET B N 1
ATOM 2780 C CA . MET B 1 169 ? -18.016 1.418 -3.982 1 94.31 169 MET B CA 1
ATOM 2781 C C . MET B 1 169 ? -19 0.786 -4.961 1 94.31 169 MET B C 1
ATOM 2783 O O . MET B 1 169 ? -19.781 -0.094 -4.586 1 94.31 169 MET B O 1
ATOM 2787 N N . GLU B 1 170 ? -19 1.244 -6.18 1 94.06 170 GLU B N 1
ATOM 2788 C CA . GLU B 1 170 ? -19.859 0.65 -7.199 1 94.06 170 GLU B CA 1
ATOM 2789 C C . GLU B 1 170 ? -19.5 -0.813 -7.441 1 94.06 170 GLU B C 1
ATOM 2791 O O . GLU B 1 170 ? -20.375 -1.655 -7.617 1 94.06 170 GLU B O 1
ATOM 2796 N N . LEU B 1 171 ? -18.219 -1.05 -7.473 1 95.38 171 LEU B N 1
ATOM 2797 C CA . LEU B 1 171 ? -17.766 -2.426 -7.629 1 95.38 171 LEU B CA 1
ATOM 2798 C C . LEU B 1 171 ? -18.25 -3.291 -6.469 1 95.38 171 LEU B C 1
ATOM 2800 O O . LEU B 1 171 ? -18.688 -4.426 -6.676 1 95.38 171 LEU B O 1
ATOM 2804 N N . ASP B 1 172 ? -18.094 -2.805 -5.246 1 95.25 172 ASP B N 1
ATOM 2805 C CA . ASP B 1 172 ? -18.562 -3.527 -4.062 1 95.25 172 ASP B CA 1
ATOM 2806 C C . ASP B 1 172 ? -20.047 -3.889 -4.184 1 95.25 172 ASP B C 1
ATOM 2808 O O . ASP B 1 172 ? -20.438 -5.012 -3.869 1 95.25 172 ASP B O 1
ATOM 2812 N N . LYS B 1 173 ? -20.828 -3 -4.688 1 92.44 173 LYS B N 1
ATOM 2813 C CA . LYS B 1 173 ? -22.266 -3.221 -4.848 1 92.44 173 LYS B CA 1
ATOM 2814 C C . LYS B 1 173 ? -22.547 -4.328 -5.859 1 92.44 173 LYS B C 1
ATOM 2816 O O . LYS B 1 173 ? -23.469 -5.117 -5.684 1 92.44 173 LYS B O 1
ATOM 2821 N N . LYS B 1 174 ? -21.703 -4.34 -6.816 1 92.12 174 LYS B N 1
ATOM 2822 C CA . LYS B 1 174 ? -21.953 -5.262 -7.922 1 92.12 174 LYS B CA 1
ATOM 2823 C C . LYS B 1 174 ? -21.359 -6.637 -7.637 1 92.12 174 LYS B C 1
ATOM 2825 O O . LYS B 1 174 ? -21.859 -7.648 -8.141 1 92.12 174 LYS B O 1
ATOM 2830 N N . LEU B 1 175 ? -20.203 -6.562 -6.914 1 88.75 175 LEU B N 1
ATOM 2831 C CA . LEU B 1 175 ? -19.547 -7.824 -6.629 1 88.75 175 LEU B CA 1
ATOM 2832 C C . LEU B 1 175 ? -20.312 -8.625 -5.582 1 88.75 175 LEU B C 1
ATOM 2834 O O . LEU B 1 175 ? -20.422 -8.195 -4.43 1 88.75 175 LEU B O 1
ATOM 2838 N N . VAL B 1 176 ? -21.281 -9.367 -6.012 1 73.06 176 VAL B N 1
ATOM 2839 C CA . VAL B 1 176 ? -22.031 -10.234 -5.113 1 73.06 176 VAL B CA 1
ATOM 2840 C C . VAL B 1 176 ? -21.109 -11.312 -4.543 1 73.06 176 VAL B C 1
ATOM 2842 O O . VAL B 1 176 ? -20.109 -11.672 -5.164 1 73.06 176 VAL B O 1
ATOM 2845 N N . GLU B 1 177 ? -21.312 -11.719 -3.205 1 65.38 177 GLU B N 1
ATOM 2846 C CA . GLU B 1 177 ? -20.484 -12.688 -2.49 1 65.38 177 GLU B CA 1
ATOM 2847 C C . GLU B 1 177 ? -20.281 -13.953 -3.316 1 65.38 177 GLU B C 1
ATOM 2849 O O . GLU B 1 177 ? -21.234 -14.477 -3.902 1 65.38 177 GLU B O 1
ATOM 2854 N N . PHE B 1 178 ? -18.969 -14.078 -3.783 1 57.53 178 PHE B N 1
ATOM 2855 C CA . PHE B 1 178 ? -18.578 -15.305 -4.477 1 57.53 178 PHE B CA 1
ATOM 2856 C C . PHE B 1 178 ? -18.859 -16.516 -3.607 1 57.53 178 PHE B C 1
ATOM 2858 O O . PHE B 1 178 ? -18.672 -16.484 -2.389 1 57.53 178 PHE B O 1
ATOM 2865 N N . ASP B 1 179 ? -19.938 -17.375 -3.801 1 51.81 179 ASP B N 1
ATOM 2866 C CA . ASP B 1 179 ? -20.188 -18.656 -3.16 1 51.81 179 ASP B CA 1
ATOM 2867 C C . ASP B 1 179 ? -19.062 -19.641 -3.445 1 51.81 179 ASP B C 1
ATOM 2869 O O . ASP B 1 179 ? -18.438 -19.594 -4.512 1 51.81 179 ASP B O 1
#

Organism: NCBI:txid582686

Radius of gyration: 26.48 Å; Cα contacts (8 Å, |Δi|>4): 368; chains: 2; bounding box: 46×90×56 Å

Foldseek 3Di:
DVVVVVVVVVVVVVVVVVVVVVVVVVVVVVVLLLVLLLVLLLLLLVLLVLLLVLLVLLVVVVVPDLQDLVSLVVSLVSLVVSLVSLVVSLCSQVVVSDDDDVVLSVLSVLLSVQSVVLSVVLNVQSPDDDDGDPVNSVSSNLSSVLSVVLVVLNDDDSSDSVSSSVSSNSSSVSSDRDD/DVVVVVVVVVVVVVVVVVVVVVVVVVVVVVVLLLVLLLVLLLLLLVLLVLLLVLLVLLVVCVVPFLPDLVSLVVSLVSLVVSLVSLVVSLCSQVVVSDDDDVVLSVLSVLLSVQSVVLSVVLNVQSPDDDGGDPVNSVSSNLSSVLSVVLVVLNDDDSSDSVSSSVSSNSSSVSSDRDD

Sequence (358 aa):
MLVKKQVQILLVIVLSVSVGICIWQGYQLRAKEKKISQYTSQTMFTAVTRLNGVGTAIDSVNKNKWVGQDYRLSMLNWQTMTLESLQSTLSALSSGIIEIPNEQIQSISDLYYKYSVWHGKAVDILYKQGPLSTEEKEYLLKMSNVLSDIKSFLPTNWKDTNAPISYLMELDKKLVEFDMLVKKQVQILLVIVLSVSVGICIWQGYQLRAKEKKISQYTSQTMFTAVTRLNGVGTAIDSVNKNKWVGQDYRLSMLNWQTMTLESLQSTLSALSSGIIEIPNEQIQSISDLYYKYSVWHGKAVDILYKQGPLSTEEKEYLLKMSNVLSDIKSFLPTNWKDTNAPISYLMELDKKLVEFD

pLDDT: mean 88.11, std 9.04, range [51.81, 97.31]

Secondary structure (DSSP, 8-state):
-HHHHHHHHHHHHHHHHHHHHHHHHHHHHHHHHHHHHHHHHHHHHHHHHHHHHHHHHHHHIIIIITT-HHHHHHHHHHHHHHHHHHHHHHHHHHTTSS---HHHHHHHHHHHHHHHHHHHHHHHHHHSSSPPPHHHHHHHHHHHHHHHHTGGG----TT-SHHHHHHHHHHHHHS----/-HHHHHHHHHHHHHHHHHHHHHHHHHHHHHHHHHHHHHHHHHHHHHHHHHHHHHHHHHHHHHHH-TT-HHHHHHHHHHHHHHHHHHHHHHHHHHTTSS---HHHHHHHHHHHHHHHHHHHHHHHHHHSSSPPPHHHHHHHHHHHHHHHHTGGG----TT-SHHHHHHHHHHHHH-----

Nearest PDB structures (foldseek):
  4wyv-assembly1_E  TM=2.413E-01  e=1.790E-01  Homo sapiens
  2qrx-assembly1_A  TM=3.797E-01  e=2.653E+00  Drosophila melanogaster
  6xz6-assembly2_C  TM=2.605E-01  e=1.595E+00  Trypanosoma brucei brucei TREU927
  7oqz-assembly1_A  TM=4.369E-01  e=7.721E+00  Homo sapiens
  7p5j-assembly1_B  TM=3.681E-01  e=5.408E+00  Homo sapiens

Solvent-accessible surface area (backbone atoms only — not comparable to full-atom values): 18812 Å² total; per-residue (Å²): 112,67,65,59,51,51,52,51,53,50,50,52,50,53,38,50,52,37,48,50,51,31,52,50,43,51,49,54,42,52,53,47,50,50,34,40,46,41,45,52,15,44,40,34,43,49,22,52,52,36,49,51,46,46,23,52,52,49,54,49,30,72,74,68,52,66,74,40,68,65,52,36,49,52,48,48,49,48,48,41,38,26,54,41,31,40,49,52,33,47,50,52,56,70,50,59,64,45,92,67,62,66,68,60,53,48,36,45,48,50,31,46,50,43,49,49,56,45,47,57,54,47,46,55,59,52,67,48,82,76,80,79,51,71,69,55,49,52,57,55,40,51,55,23,53,53,51,60,72,50,51,88,45,59,62,85,55,64,74,42,54,60,43,41,51,52,34,45,41,52,46,32,71,64,56,63,79,70,128,114,68,65,60,52,50,52,52,55,49,49,51,50,54,37,52,52,39,49,51,51,31,51,50,44,48,48,52,42,51,52,48,48,51,34,39,46,40,45,52,17,45,42,36,43,50,23,52,53,36,48,52,45,45,23,51,52,48,52,46,32,72,73,74,54,72,65,46,69,65,56,33,51,52,49,49,50,46,49,41,38,25,53,42,31,39,49,52,32,47,50,50,56,69,51,58,62,45,90,68,62,65,67,59,52,49,35,46,49,50,30,46,50,42,49,51,54,46,46,56,54,48,46,56,60,54,67,47,82,74,80,78,50,74,69,55,49,52,59,56,44,51,55,23,51,53,50,60,71,48,50,87,45,60,63,86,56,66,76,43,55,60,41,42,50,51,35,44,41,53,45,30,71,62,55,62,80,70,125